Protein AF-0000000072133723 (afdb_homodimer)

Solvent-accessible surface area (backbone atoms only — not comparable to full-atom values): 14310 Å² total; per-residue (Å²): 87,40,38,34,41,34,35,29,42,53,87,88,24,32,44,34,37,37,28,45,58,94,42,64,69,63,50,47,53,64,14,62,56,34,40,25,38,48,34,77,48,45,65,59,47,48,53,50,20,45,75,70,70,46,46,71,75,36,72,70,38,55,19,81,92,51,77,51,36,22,29,32,33,42,51,95,84,63,52,37,38,32,37,34,44,34,96,72,78,59,42,49,52,33,32,44,32,33,50,40,40,47,61,69,61,48,49,52,47,44,31,66,51,68,68,29,43,83,72,39,81,44,78,38,69,54,56,82,78,64,80,58,80,44,72,93,87,40,39,34,40,35,36,28,41,54,87,88,26,31,45,34,37,37,27,45,58,94,43,64,70,62,50,47,52,64,16,64,56,33,40,24,37,50,34,78,48,44,66,61,47,48,53,51,20,45,76,70,70,47,46,73,77,35,74,70,38,55,21,82,91,51,78,52,36,24,30,32,34,42,49,93,85,63,53,37,38,31,37,35,43,34,94,72,80,60,40,48,52,32,33,42,31,33,51,40,41,48,60,68,61,49,48,50,48,45,31,68,50,66,69,30,43,82,71,39,83,45,79,39,68,52,59,82,78,63,80,59,82,45,73,93

Structure (mmCIF, N/CA/C/O backbone):
data_AF-0000000072133723-model_v1
#
loop_
_entity.id
_entity.type
_entity.pdbx_description
1 polymer 'VOC domain-containing protein'
#
loop_
_atom_site.group_PDB
_atom_site.id
_atom_site.type_symbol
_atom_site.label_atom_id
_atom_site.label_alt_id
_atom_site.label_comp_id
_atom_site.label_asym_id
_atom_site.label_entity_id
_atom_site.label_seq_id
_atom_site.pdbx_PDB_ins_code
_atom_site.Cartn_x
_atom_site.Cartn_y
_atom_site.Cartn_z
_atom_site.occupancy
_atom_site.B_iso_or_equiv
_atom_site.auth_seq_id
_atom_site.auth_comp_id
_atom_site.auth_asym_id
_atom_site.auth_atom_id
_atom_site.pdbx_PDB_model_num
ATOM 1 N N . MET A 1 1 ? 19.125 12.164 -15.016 1 40.66 1 MET A N 1
ATOM 2 C CA . MET A 1 1 ? 17.953 12.398 -14.164 1 40.66 1 MET A CA 1
ATOM 3 C C . MET A 1 1 ? 18.062 11.594 -12.875 1 40.66 1 MET A C 1
ATOM 5 O O . MET A 1 1 ? 18.375 10.398 -12.906 1 40.66 1 MET A O 1
ATOM 9 N N . SER A 1 2 ? 18.312 12.258 -11.719 1 47.94 2 SER A N 1
ATOM 10 C CA . SER A 1 2 ? 18.625 11.648 -10.43 1 47.94 2 SER A CA 1
ATOM 11 C C . SER A 1 2 ? 17.359 11.172 -9.719 1 47.94 2 SER A C 1
ATOM 13 O O . SER A 1 2 ? 16.297 11.781 -9.859 1 47.94 2 SER A O 1
ATOM 15 N N . MET A 1 3 ? 17.219 9.953 -9.43 1 52.53 3 MET A N 1
ATOM 16 C CA . MET A 1 3 ? 16.109 9.391 -8.656 1 52.53 3 MET A CA 1
ATOM 17 C C . MET A 1 3 ? 16.453 9.336 -7.172 1 52.53 3 MET A C 1
ATOM 19 O O . MET A 1 3 ? 17.562 8.953 -6.801 1 52.53 3 MET A O 1
ATOM 23 N N . PHE A 1 4 ? 15.648 10.109 -6.406 1 54.38 4 PHE A N 1
ATOM 24 C CA . PHE A 1 4 ? 15.805 10.07 -4.957 1 54.38 4 PHE A CA 1
ATOM 25 C C . PHE A 1 4 ? 14.727 9.211 -4.312 1 54.38 4 PHE A C 1
ATOM 27 O O . PHE A 1 4 ? 13.578 9.219 -4.746 1 54.38 4 PHE A O 1
ATOM 34 N N . TYR A 1 5 ? 15.305 8.234 -3.561 1 59.5 5 TYR A N 1
ATOM 35 C CA . TYR A 1 5 ? 14.352 7.438 -2.801 1 59.5 5 TYR A CA 1
ATOM 36 C C . TYR A 1 5 ? 14.398 7.793 -1.319 1 59.5 5 TYR A C 1
ATOM 38 O O . TYR A 1 5 ? 15.469 8.102 -0.783 1 59.5 5 TYR A O 1
ATOM 46 N N . LEU A 1 6 ? 13.281 8.172 -0.742 1 57.88 6 LEU A N 1
ATOM 47 C CA . LEU A 1 6 ? 13.18 8.406 0.695 1 57.88 6 LEU A CA 1
ATOM 48 C C . LEU A 1 6 ? 12.391 7.285 1.368 1 57.88 6 LEU A C 1
ATOM 50 O O . LEU A 1 6 ? 11.328 6.895 0.887 1 57.88 6 LEU A O 1
ATOM 54 N N . GLU A 1 7 ? 13.109 6.684 2.232 1 59.88 7 GLU A N 1
ATOM 55 C CA . GLU A 1 7 ? 12.453 5.676 3.057 1 59.88 7 GLU A CA 1
ATOM 56 C C . GLU A 1 7 ? 11.945 6.277 4.367 1 59.88 7 GLU A C 1
ATOM 58 O O . GLU A 1 7 ? 12.719 6.887 5.113 1 59.88 7 GLU A O 1
ATOM 63 N N . LEU A 1 8 ? 10.641 6.324 4.512 1 57.88 8 LEU A N 1
ATOM 64 C CA . LEU A 1 8 ? 10.094 6.625 5.828 1 57.88 8 LEU A CA 1
ATOM 65 C C . LEU A 1 8 ? 9.891 5.352 6.637 1 57.88 8 LEU A C 1
ATOM 67 O O . LEU A 1 8 ? 9.172 4.445 6.211 1 57.88 8 LEU A O 1
ATOM 71 N N . VAL A 1 9 ? 10.75 5.328 7.652 1 57.72 9 VAL A N 1
ATOM 72 C CA . VAL A 1 9 ? 10.758 4.105 8.445 1 57.72 9 VAL A CA 1
ATOM 73 C C . VAL A 1 9 ? 9.773 4.242 9.609 1 57.72 9 VAL A C 1
ATOM 75 O O . VAL A 1 9 ? 9.82 5.227 10.359 1 57.72 9 VAL A O 1
ATOM 78 N N . LEU A 1 10 ? 8.789 3.508 9.516 1 58 10 LEU A N 1
ATOM 79 C CA . LEU A 1 10 ? 7.945 3.27 10.68 1 58 10 LEU A CA 1
ATOM 80 C C . LEU A 1 10 ? 8.203 1.886 11.266 1 58 10 LEU A C 1
ATOM 82 O O . LEU A 1 10 ? 7.621 0.897 10.82 1 58 10 LEU A O 1
ATOM 86 N N . LYS A 1 11 ? 9.172 1.807 12.305 1 63.31 11 LYS A N 1
ATOM 87 C CA . LYS A 1 11 ? 9.625 0.541 12.875 1 63.31 11 LYS A CA 1
ATOM 88 C C . LYS A 1 11 ? 10.25 -0.349 11.805 1 63.31 11 LYS A C 1
ATOM 90 O O . LYS A 1 11 ? 11.273 0.006 11.219 1 63.31 11 LYS A O 1
ATOM 95 N N . ASN A 1 12 ? 9.953 -1.308 11.258 1 69.81 12 ASN A N 1
ATOM 96 C CA . ASN A 1 12 ? 10.484 -2.201 10.242 1 69.81 12 ASN A CA 1
ATOM 97 C C . ASN A 1 12 ? 9.664 -2.139 8.953 1 69.81 12 ASN A C 1
ATOM 99 O O . ASN A 1 12 ? 9.703 -3.066 8.148 1 69.81 12 ASN A O 1
ATOM 103 N N . HIS A 1 13 ? 8.945 -1.116 8.914 1 79.81 13 HIS A N 1
ATOM 104 C CA . HIS A 1 13 ? 8.141 -0.894 7.715 1 79.81 13 HIS A CA 1
ATOM 105 C C . HIS A 1 13 ? 8.539 0.402 7.016 1 79.81 13 HIS A C 1
ATOM 107 O O . HIS A 1 13 ? 9.047 1.326 7.656 1 79.81 13 HIS A O 1
ATOM 113 N N . ILE A 1 14 ? 8.398 0.393 5.723 1 83.44 14 ILE A N 1
ATOM 114 C CA . ILE A 1 14 ? 8.953 1.514 4.969 1 83.44 14 ILE A CA 1
ATOM 115 C C . ILE A 1 14 ? 7.887 2.094 4.043 1 83.44 14 ILE A C 1
ATOM 117 O O . ILE A 1 14 ? 7.23 1.355 3.307 1 83.44 14 ILE A O 1
ATOM 121 N N . LEU A 1 15 ? 7.629 3.367 4.141 1 87.94 15 LEU A N 1
ATOM 122 C CA . LEU A 1 15 ? 7.027 4.133 3.055 1 87.94 15 LEU A CA 1
ATOM 123 C C . LEU A 1 15 ? 8.102 4.684 2.121 1 87.94 15 LEU A C 1
ATOM 125 O O . LEU A 1 15 ? 8.875 5.562 2.506 1 87.94 15 LEU A O 1
ATOM 129 N N . LEU A 1 16 ? 8.148 4.129 0.972 1 86.69 16 LEU A N 1
ATOM 130 C CA . LEU A 1 16 ? 9.172 4.504 0.006 1 86.69 16 LEU A CA 1
ATOM 131 C C . LEU A 1 16 ? 8.664 5.59 -0.936 1 86.69 16 LEU A C 1
ATOM 133 O O . LEU A 1 16 ? 7.668 5.395 -1.634 1 86.69 16 LEU A O 1
ATOM 137 N N . LEU A 1 17 ? 9.32 6.719 -0.912 1 88.44 17 LEU A N 1
ATOM 138 C CA . LEU A 1 17 ? 9.023 7.824 -1.812 1 88.44 17 LEU A CA 1
ATOM 139 C C . LEU A 1 17 ? 10.078 7.949 -2.9 1 88.44 17 LEU A C 1
ATOM 141 O O . LEU A 1 17 ? 11.273 8.086 -2.602 1 88.44 17 LEU A O 1
ATOM 145 N N . ILE A 1 18 ? 9.602 7.875 -4.133 1 88.25 18 ILE A N 1
ATOM 146 C CA . ILE A 1 18 ? 10.5 7.914 -5.281 1 88.25 18 ILE A CA 1
ATOM 147 C C . ILE A 1 18 ? 10.32 9.234 -6.027 1 88.25 18 ILE A C 1
ATOM 149 O O . ILE A 1 18 ? 9.219 9.57 -6.457 1 88.25 18 ILE A O 1
ATOM 153 N N . TYR A 1 19 ? 11.406 9.914 -6.109 1 87.56 19 TYR A N 1
ATOM 154 C CA . TYR A 1 19 ? 11.43 11.203 -6.797 1 87.56 19 TYR A CA 1
ATOM 155 C C . TYR A 1 19 ? 12.344 11.156 -8.016 1 87.56 19 TYR A C 1
ATOM 157 O O . TYR A 1 19 ? 13.492 10.727 -7.914 1 87.56 19 TYR A O 1
ATOM 165 N N . ASN A 1 20 ? 11.805 11.5 -9.148 1 85.75 20 ASN A N 1
ATOM 166 C CA . ASN A 1 20 ? 12.562 11.617 -10.391 1 85.75 20 ASN A CA 1
ATOM 167 C C . ASN A 1 20 ? 12.727 13.07 -10.812 1 85.75 20 ASN A C 1
ATOM 169 O O . ASN A 1 20 ? 11.742 13.781 -11.016 1 85.75 20 ASN A O 1
ATOM 173 N N . ASP A 1 21 ? 13.953 13.438 -10.891 1 84.56 21 ASP A N 1
ATOM 174 C CA . ASP A 1 21 ? 14.227 14.812 -11.289 1 84.56 21 ASP A CA 1
ATOM 175 C C . ASP A 1 21 ? 13.516 15.156 -12.594 1 84.56 21 ASP A C 1
ATOM 177 O O . ASP A 1 21 ? 13.547 14.383 -13.555 1 84.56 21 ASP A O 1
ATOM 181 N N . GLY A 1 22 ? 12.844 16.297 -12.578 1 88.38 22 GLY A N 1
ATOM 182 C CA . GLY A 1 22 ? 12.203 16.781 -13.789 1 88.38 22 GLY A CA 1
ATOM 183 C C . GLY A 1 22 ? 10.766 16.328 -13.93 1 88.38 22 GLY A C 1
ATOM 184 O O . GLY A 1 22 ? 10.039 16.797 -14.805 1 88.38 22 GLY A O 1
ATOM 185 N N . VAL A 1 23 ? 10.375 15.367 -13.18 1 90.44 23 VAL A N 1
ATOM 186 C CA . VAL A 1 23 ? 8.992 14.914 -13.188 1 90.44 23 VAL A CA 1
ATOM 187 C C . VAL A 1 23 ? 8.25 15.469 -11.977 1 90.44 23 VAL A C 1
ATOM 189 O O . VAL A 1 23 ? 8.547 15.102 -10.836 1 90.44 23 VAL A O 1
ATOM 192 N N . THR A 1 24 ? 7.297 16.312 -12.164 1 92.94 24 THR A N 1
ATOM 193 C CA . THR A 1 24 ? 6.711 17.062 -11.055 1 92.94 24 THR A CA 1
ATOM 194 C C . THR A 1 24 ? 5.32 16.531 -10.719 1 92.94 24 THR A C 1
ATOM 196 O O . THR A 1 24 ? 4.719 16.922 -9.719 1 92.94 24 THR A O 1
ATOM 199 N N . SER A 1 25 ? 4.855 15.664 -11.578 1 95.19 25 SER A N 1
ATOM 200 C CA . SER A 1 25 ? 3.539 15.086 -11.32 1 95.19 25 SER A CA 1
ATOM 201 C C . SER A 1 25 ? 3.408 13.703 -11.961 1 95.19 25 SER A C 1
ATOM 203 O O . SER A 1 25 ? 4.121 13.383 -12.914 1 95.19 25 SER A O 1
ATOM 205 N N . TYR A 1 26 ? 2.574 12.891 -11.43 1 95.88 26 TYR A N 1
ATOM 206 C CA . TYR A 1 26 ? 2.273 11.555 -11.922 1 95.88 26 TYR A CA 1
ATOM 207 C C . TYR A 1 26 ? 0.774 11.367 -12.109 1 95.88 26 TYR A C 1
ATOM 209 O O . TYR A 1 26 ? -0.029 12.07 -11.5 1 95.88 26 TYR A O 1
ATOM 217 N N . ASN A 1 27 ? 0.427 10.508 -13.031 1 96.81 27 ASN A N 1
ATOM 218 C CA . ASN A 1 27 ? -0.949 10.031 -13.109 1 96.81 27 ASN A CA 1
ATOM 219 C C . ASN A 1 27 ? -1.272 9.055 -11.984 1 96.81 27 ASN A C 1
ATOM 221 O O . ASN A 1 27 ? -0.859 7.895 -12.031 1 96.81 27 ASN A O 1
ATOM 225 N N . ILE A 1 28 ? -2.008 9.523 -11.047 1 95.56 28 ILE A N 1
ATOM 226 C CA . ILE A 1 28 ? -2.275 8.703 -9.867 1 95.56 28 ILE A CA 1
ATOM 227 C C . ILE A 1 28 ? -3.316 7.637 -10.203 1 95.56 28 ILE A C 1
ATOM 229 O O . ILE A 1 28 ? -3.43 6.629 -9.508 1 95.56 28 ILE A O 1
ATOM 233 N N . GLY A 1 29 ? -4.082 7.855 -11.281 1 95.62 29 GLY A N 1
ATOM 234 C CA . GLY A 1 29 ? -5.07 6.879 -11.703 1 95.62 29 GLY A CA 1
ATOM 235 C C . GLY A 1 29 ? -6.172 6.66 -10.688 1 95.62 29 GLY A C 1
ATOM 236 O O . GLY A 1 29 ? -6.379 7.492 -9.797 1 95.62 29 GLY A O 1
ATOM 237 N N . ASP A 1 30 ? -6.992 5.57 -10.93 1 95.44 30 ASP A N 1
ATOM 238 C CA . ASP A 1 30 ? -8.086 5.234 -10.023 1 95.44 30 ASP A CA 1
ATOM 239 C C . ASP A 1 30 ? -8.023 3.766 -9.602 1 95.44 30 ASP A C 1
ATOM 241 O O . ASP A 1 30 ? -9.023 3.193 -9.172 1 95.44 30 ASP A O 1
ATOM 245 N N . GLY A 1 31 ? -6.824 3.158 -9.773 1 94.88 31 GLY A N 1
ATOM 246 C CA . GLY A 1 31 ? -6.617 1.784 -9.344 1 94.88 31 GLY A CA 1
ATOM 247 C C . GLY A 1 31 ? -6.316 1.664 -7.863 1 94.88 31 GLY A C 1
ATOM 248 O O . GLY A 1 31 ? -7.074 1.041 -7.117 1 94.88 31 GLY A O 1
ATOM 249 N N . PHE A 1 32 ? -5.203 2.322 -7.512 1 94.56 32 PHE A N 1
ATOM 250 C CA . PHE A 1 32 ? -4.828 2.393 -6.105 1 94.56 32 PHE A CA 1
ATOM 251 C C . PHE A 1 32 ? -5.77 3.312 -5.336 1 94.56 32 PHE A C 1
ATOM 253 O O . PHE A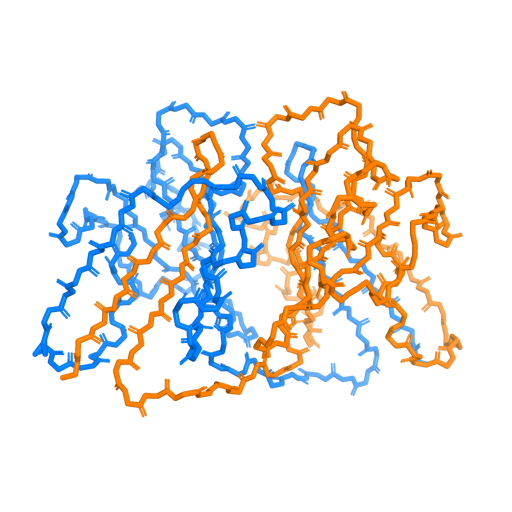 1 32 ? -5.965 4.469 -5.719 1 94.56 32 PHE A O 1
ATOM 260 N N . VAL A 1 33 ? -6.32 2.789 -4.289 1 94.38 33 VAL A N 1
ATOM 261 C CA . VAL A 1 33 ? -7.332 3.557 -3.57 1 94.38 33 VAL A CA 1
ATOM 262 C C . VAL A 1 33 ? -6.703 4.23 -2.354 1 94.38 33 VAL A C 1
ATOM 264 O O . VAL A 1 33 ? -6.742 5.457 -2.229 1 94.38 33 VAL A O 1
ATOM 267 N N . HIS A 1 34 ? -6.094 3.33 -1.448 1 95.31 34 HIS A N 1
ATOM 268 C CA . HIS A 1 34 ? -5.414 3.887 -0.283 1 95.31 34 HIS A CA 1
ATOM 269 C C . HIS A 1 34 ? -4.562 2.832 0.415 1 95.31 34 HIS A C 1
ATOM 271 O O . HIS A 1 34 ? -4.664 1.643 0.107 1 95.31 34 HIS A O 1
ATOM 277 N N . PHE A 1 35 ? -3.67 3.273 1.214 1 93.56 35 PHE A N 1
ATOM 278 C CA . PHE A 1 35 ? -3.105 2.461 2.285 1 93.56 35 PHE A CA 1
ATOM 279 C C . PHE A 1 35 ? -3.533 2.992 3.648 1 93.56 35 PHE A C 1
ATOM 281 O O . PHE A 1 35 ? -3.934 4.152 3.771 1 93.56 35 PHE A O 1
ATOM 288 N N . SER A 1 36 ? -3.551 2.141 4.598 1 93.06 36 SER A N 1
ATOM 289 C CA . SER A 1 36 ? -3.975 2.594 5.918 1 93.06 36 SER A CA 1
ATOM 290 C C . SER A 1 36 ? -2.828 2.518 6.922 1 93.06 36 SER A C 1
ATOM 292 O O . SER A 1 36 ? -2.02 1.589 6.879 1 93.06 36 SER A O 1
ATOM 294 N N . ILE A 1 37 ? -2.877 3.445 7.766 1 91.31 37 ILE A N 1
ATOM 295 C CA . ILE A 1 37 ? -1.955 3.514 8.891 1 91.31 37 ILE A CA 1
ATOM 296 C C . ILE A 1 37 ? -2.705 3.23 10.195 1 91.31 37 ILE A C 1
ATOM 298 O O . ILE A 1 37 ? -3.707 3.885 10.492 1 91.31 37 ILE A O 1
ATOM 302 N N . ALA A 1 38 ? -2.17 2.262 10.945 1 91.31 38 ALA A N 1
ATOM 303 C CA . ALA A 1 38 ? -2.789 1.91 12.219 1 91.31 38 ALA A CA 1
ATOM 304 C C . ALA A 1 38 ? -2.354 2.867 13.328 1 91.31 38 ALA A C 1
ATOM 306 O O . ALA A 1 38 ? -1.187 3.264 13.391 1 91.31 38 ALA A O 1
ATOM 307 N N . THR A 1 39 ? -3.215 3.258 14.148 1 92.19 39 THR A N 1
ATOM 308 C CA . THR A 1 39 ? -2.961 4.082 15.328 1 92.19 39 THR A CA 1
ATOM 309 C C . THR A 1 39 ? -3.895 3.695 16.469 1 92.19 39 THR A C 1
ATOM 311 O O . THR A 1 39 ? -4.977 3.156 16.234 1 92.19 39 THR A O 1
ATOM 314 N N . GLN A 1 40 ? -3.449 3.967 17.688 1 94.56 40 GLN A N 1
ATOM 315 C CA . GLN A 1 40 ? -4.277 3.643 18.844 1 94.56 40 GLN A CA 1
ATOM 316 C C . GLN A 1 40 ? -5.324 4.723 19.094 1 94.56 40 GLN A C 1
ATOM 318 O O . GLN A 1 40 ? -6.277 4.512 19.844 1 94.56 40 GLN A O 1
ATOM 323 N N . ASP A 1 41 ? -5.156 5.914 18.453 1 96.06 41 ASP A N 1
ATOM 324 C CA . ASP A 1 41 ? -6.07 7.035 18.656 1 96.06 41 ASP A CA 1
ATOM 325 C C . ASP A 1 41 ? -6.199 7.879 17.391 1 96.06 41 ASP A C 1
ATOM 327 O O . ASP A 1 41 ? -5.438 8.828 17.203 1 96.06 41 ASP A O 1
ATOM 331 N N . VAL A 1 42 ? -7.203 7.602 16.594 1 97.19 42 VAL A N 1
ATOM 332 C CA . VAL A 1 42 ? -7.406 8.281 15.32 1 97.19 42 VAL A CA 1
ATOM 333 C C . VAL A 1 42 ? -7.742 9.75 15.562 1 97.19 42 VAL A C 1
ATOM 335 O O . VAL A 1 42 ? -7.277 10.625 14.836 1 97.19 42 VAL A O 1
ATOM 338 N N . TYR A 1 43 ? -8.555 10.031 16.562 1 98.19 43 TYR A N 1
ATOM 339 C CA . TYR A 1 43 ? -8.961 11.406 16.859 1 98.19 43 TYR A CA 1
ATOM 340 C C . TYR A 1 43 ? -7.746 12.273 17.172 1 98.19 43 TYR A C 1
ATOM 342 O O . TYR A 1 43 ? -7.605 13.375 16.641 1 98.19 43 TYR A O 1
ATOM 350 N N . LYS A 1 44 ? -6.895 11.781 17.984 1 96.94 44 LYS A N 1
ATOM 351 C CA . LYS A 1 44 ? -5.688 12.516 18.344 1 96.94 44 LYS A CA 1
ATOM 352 C C . LYS A 1 44 ? -4.781 12.719 17.125 1 96.94 44 LYS A C 1
ATOM 354 O O . LYS A 1 44 ? -4.23 13.805 16.938 1 96.94 44 LYS A O 1
ATOM 359 N N . LEU A 1 45 ? -4.574 11.664 16.344 1 94.81 45 LEU A N 1
ATOM 360 C CA . LEU A 1 45 ? -3.695 11.758 15.18 1 94.81 45 LEU A CA 1
ATOM 361 C C . LEU A 1 45 ? -4.254 12.734 14.148 1 94.81 45 LEU A C 1
ATOM 363 O O . LEU A 1 45 ? -3.498 13.492 13.531 1 94.81 45 LEU A O 1
ATOM 367 N N . VAL A 1 46 ? -5.566 12.781 13.992 1 96.5 46 VAL A N 1
ATOM 368 C CA . VAL A 1 46 ? -6.195 13.711 13.062 1 96.5 46 VAL A CA 1
ATOM 369 C C . VAL A 1 46 ? -5.945 15.148 13.508 1 96.5 46 VAL A C 1
ATOM 371 O O . VAL A 1 46 ? -5.633 16.016 12.695 1 96.5 46 VAL A O 1
ATOM 374 N N . GLU A 1 47 ? -6.094 15.398 14.75 1 96.88 47 GLU A N 1
ATOM 375 C CA . GLU A 1 47 ? -5.82 16.734 15.266 1 96.88 47 GLU A CA 1
ATOM 376 C C . GLU A 1 47 ? -4.367 17.141 15.016 1 96.88 47 GLU A C 1
ATOM 378 O O . GLU A 1 47 ? -4.086 18.281 14.664 1 96.88 47 GLU A O 1
ATOM 383 N N . HIS A 1 48 ? -3.502 16.203 15.219 1 94.62 48 HIS A N 1
ATOM 384 C CA . HIS A 1 48 ? -2.092 16.453 14.945 1 94.62 48 HIS A CA 1
ATOM 385 C C . HIS A 1 48 ? -1.868 16.797 13.484 1 94.62 48 HIS A C 1
ATOM 387 O O . HIS A 1 48 ? -1.182 17.766 13.172 1 94.62 48 HIS A O 1
ATOM 393 N N . ILE A 1 49 ? -2.402 16 12.586 1 93.81 49 ILE A N 1
ATOM 394 C CA . ILE A 1 49 ? -2.254 16.188 11.141 1 93.81 49 ILE A CA 1
ATOM 395 C C . ILE A 1 49 ? -2.861 17.531 10.734 1 93.81 49 ILE A C 1
ATOM 397 O O . ILE A 1 49 ? -2.27 18.281 9.945 1 93.81 49 ILE A O 1
ATOM 401 N N . ARG A 1 50 ? -3.99 17.797 11.273 1 94.81 50 ARG A N 1
ATOM 402 C CA . ARG A 1 50 ? -4.664 19.062 10.992 1 94.81 50 ARG A CA 1
ATOM 403 C C . ARG A 1 50 ? -3.799 20.25 11.414 1 94.81 50 ARG A C 1
ATOM 405 O O . ARG A 1 50 ? -3.684 21.219 10.672 1 94.81 50 ARG A O 1
ATOM 412 N N . ALA A 1 51 ? -3.234 20.188 12.516 1 94.25 51 ALA A N 1
ATOM 413 C CA . ALA A 1 51 ? -2.387 21.25 13.055 1 94.25 51 ALA A CA 1
ATOM 414 C C . ALA A 1 51 ? -1.179 21.5 12.148 1 94.25 51 ALA A C 1
ATOM 416 O O . ALA A 1 51 ? -0.558 22.562 12.211 1 94.25 51 ALA A O 1
ATOM 417 N N . LYS A 1 52 ? -0.839 20.531 11.367 1 91.12 52 LYS A N 1
ATOM 418 C CA . LYS A 1 52 ? 0.285 20.641 10.445 1 91.12 52 LYS A CA 1
ATOM 419 C C . LYS A 1 52 ? -0.198 20.891 9.016 1 91.12 52 LYS A C 1
ATOM 421 O O . LYS A 1 52 ? 0.523 20.609 8.055 1 91.12 52 LYS A O 1
ATOM 426 N N . ASP A 1 53 ? -1.479 21.188 8.828 1 90.94 53 ASP A N 1
ATOM 427 C CA . ASP A 1 53 ? -2.109 21.609 7.582 1 90.94 53 ASP A CA 1
ATOM 428 C C . ASP A 1 53 ? -2.338 20.422 6.652 1 90.94 53 ASP A C 1
ATOM 430 O O . ASP A 1 53 ? -2.33 20.562 5.43 1 90.94 53 ASP A O 1
ATOM 434 N N . GLY A 1 54 ? -2.361 19.266 7.324 1 92.62 54 GLY A N 1
ATOM 435 C CA . GLY A 1 54 ? -2.797 18.125 6.539 1 92.62 54 GLY A CA 1
ATOM 436 C C . GLY A 1 54 ? -4.23 18.234 6.055 1 92.62 54 GLY A C 1
ATOM 437 O O . GLY A 1 54 ? -5.047 18.922 6.68 1 92.62 54 GLY A O 1
ATOM 438 N N . ASN A 1 55 ? -4.551 17.609 4.922 1 95 55 ASN A N 1
ATOM 439 C CA . ASN A 1 55 ? -5.863 17.672 4.285 1 95 55 ASN A CA 1
ATOM 440 C C . ASN A 1 55 ? -6.738 16.484 4.684 1 95 55 ASN A C 1
ATOM 442 O O . ASN A 1 55 ? -6.719 15.445 4.031 1 95 55 ASN A O 1
ATOM 446 N N . ILE A 1 56 ? -7.527 16.672 5.77 1 96.81 56 ILE A N 1
ATOM 447 C CA . ILE A 1 56 ? -8.477 15.648 6.199 1 96.81 56 ILE A CA 1
ATOM 448 C C . ILE A 1 56 ? -9.664 15.609 5.246 1 96.81 56 ILE A C 1
ATOM 450 O O . ILE A 1 56 ? -10.398 16.594 5.121 1 96.81 56 ILE A O 1
ATOM 454 N N . THR A 1 57 ? -9.875 14.516 4.578 1 96.94 57 THR A N 1
ATOM 455 C CA . THR A 1 57 ? -10.938 14.445 3.584 1 96.94 57 THR A CA 1
ATOM 456 C C . THR A 1 57 ? -12.141 13.68 4.133 1 96.94 57 THR A C 1
ATOM 458 O O . THR A 1 57 ? -13.227 13.734 3.561 1 96.94 57 THR A O 1
ATOM 461 N N . ARG A 1 58 ? -11.977 12.945 5.188 1 96.56 58 ARG A N 1
ATOM 462 C CA . ARG A 1 58 ? -13.039 12.32 5.977 1 96.56 58 ARG A CA 1
ATOM 463 C C . ARG A 1 58 ? -12.727 12.398 7.469 1 96.56 58 ARG A C 1
ATOM 465 O O . ARG A 1 58 ? -11.711 11.875 7.926 1 96.56 58 ARG A O 1
ATOM 472 N N . GLU A 1 59 ? -13.586 13.016 8.125 1 97.75 59 GLU A N 1
ATOM 473 C CA . GLU A 1 59 ? -13.383 13.188 9.562 1 97.75 59 GLU A CA 1
ATOM 474 C C . GLU A 1 59 ? -13.445 11.844 10.281 1 97.75 59 GLU A C 1
ATOM 476 O O . GLU A 1 59 ? -14.055 10.891 9.789 1 97.75 59 GLU A O 1
ATOM 481 N N . PRO A 1 60 ? -12.719 11.797 11.453 1 97.94 60 PRO A N 1
ATOM 482 C CA . PRO A 1 60 ? -12.734 10.531 12.195 1 97.94 60 PRO A CA 1
ATOM 483 C C . PRO A 1 60 ? -14.133 10.102 12.617 1 97.94 60 PRO A C 1
ATOM 485 O O . PRO A 1 60 ? -14.953 10.945 13 1 97.94 60 PRO A O 1
ATOM 488 N N . GLY A 1 61 ? -14.406 8.914 12.492 1 97.25 61 GLY A N 1
ATOM 489 C CA . GLY A 1 61 ? -15.656 8.289 12.875 1 97.25 61 GLY A CA 1
ATOM 490 C C . GLY A 1 61 ? -15.734 6.824 12.5 1 97.25 61 GLY A C 1
ATOM 491 O O . GLY A 1 61 ? -14.828 6.297 11.844 1 97.25 61 GLY A O 1
ATOM 492 N N . PRO A 1 62 ? -16.766 6.168 13.039 1 94.94 62 PRO A N 1
ATOM 493 C CA . PRO A 1 62 ? -16.906 4.746 12.719 1 94.94 62 PRO A CA 1
ATOM 494 C C . PRO A 1 62 ? -17.156 4.504 11.227 1 94.94 62 PRO A C 1
ATOM 496 O O . PRO A 1 62 ? -17.719 5.359 10.539 1 94.94 62 PRO A O 1
ATOM 499 N N . VAL A 1 63 ? -16.703 3.367 10.742 1 86.88 63 VAL A N 1
ATOM 500 C CA . VAL A 1 63 ? -17.016 2.939 9.383 1 86.88 63 VAL A CA 1
ATOM 501 C C . VAL A 1 63 ? -18.5 2.652 9.258 1 86.88 63 VAL A C 1
ATOM 503 O O . VAL A 1 63 ? -19.203 2.506 10.266 1 86.88 63 VAL A O 1
ATOM 506 N N . GLU A 1 64 ? -19.109 2.775 8.039 1 78.31 64 GLU A N 1
ATOM 507 C CA . GLU A 1 64 ? -20.547 2.672 7.785 1 78.31 64 GLU A CA 1
ATOM 508 C C . GLU A 1 64 ? -21.141 1.434 8.453 1 78.31 64 GLU A C 1
ATOM 510 O O . GLU A 1 64 ? -22.203 1.5 9.062 1 78.31 64 GLU A O 1
ATOM 515 N N . HIS A 1 65 ? -20.531 0.283 8.344 1 77 65 HIS A N 1
ATOM 516 C CA . HIS A 1 65 ? -21.094 -0.932 8.93 1 77 65 HIS A CA 1
ATOM 517 C C . HIS A 1 65 ? -20.125 -1.537 9.953 1 77 65 HIS A C 1
ATOM 519 O O . HIS A 1 65 ? -19.859 -2.74 9.922 1 77 65 HIS A O 1
ATOM 525 N N . GLY A 1 66 ? -19.688 -0.65 10.844 1 84.94 66 GLY A N 1
ATOM 526 C CA . GLY A 1 66 ? -18.797 -1.127 11.891 1 84.94 66 GLY A CA 1
ATOM 527 C C . GLY A 1 66 ? -18.484 -0.073 12.938 1 84.94 66 GLY A C 1
ATOM 528 O O . GLY A 1 66 ? -19.078 1.01 12.93 1 84.94 66 GLY A O 1
ATOM 529 N N . THR A 1 67 ? -17.688 -0.504 13.898 1 91.12 67 THR A N 1
ATOM 530 C CA . THR A 1 67 ? -17.375 0.39 15.008 1 91.12 67 THR A CA 1
ATOM 531 C C . THR A 1 67 ? -15.938 0.898 14.891 1 91.12 67 THR A C 1
ATOM 533 O O . THR A 1 67 ? -15.523 1.771 15.656 1 91.12 67 THR A O 1
ATOM 536 N N . THR A 1 68 ? -15.25 0.354 13.883 1 92.38 68 THR A N 1
ATOM 537 C CA . THR A 1 68 ? -13.867 0.784 13.758 1 92.38 68 THR A CA 1
ATOM 53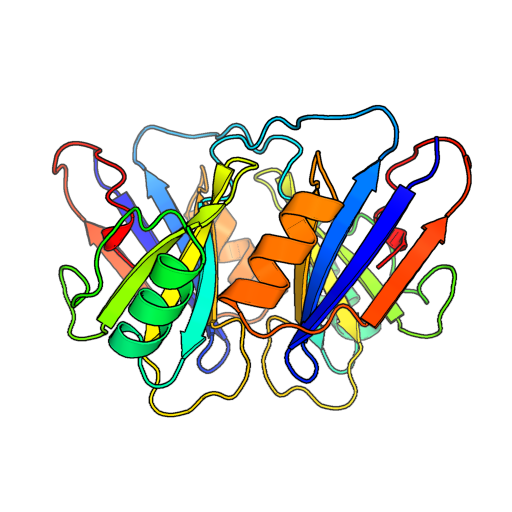8 C C . THR A 1 68 ? -13.789 2.258 13.367 1 92.38 68 THR A C 1
ATOM 540 O O . THR A 1 68 ? -14.422 2.682 12.398 1 92.38 68 THR A O 1
ATOM 543 N N . VAL A 1 69 ? -13.094 3.043 14.094 1 96.44 69 VAL A N 1
ATOM 544 C CA . VAL A 1 69 ? -12.93 4.465 13.797 1 96.44 69 VAL A CA 1
ATOM 545 C C . VAL A 1 69 ? -11.844 4.652 12.75 1 96.44 69 VAL A C 1
ATOM 547 O O . VAL A 1 69 ? -10.75 4.102 12.867 1 96.44 69 VAL A O 1
ATOM 550 N N . THR A 1 70 ? -12.172 5.395 11.719 1 96.56 70 THR A N 1
ATOM 551 C CA . THR A 1 70 ? -11.219 5.711 10.664 1 96.56 70 THR A CA 1
ATOM 552 C C . THR A 1 70 ? -11.297 7.184 10.281 1 96.56 70 THR A C 1
ATOM 554 O O . THR A 1 70 ? -12.234 7.883 10.68 1 96.56 70 THR A O 1
ATOM 557 N N . ALA A 1 71 ? -10.352 7.672 9.602 1 97.19 71 ALA A N 1
ATOM 558 C CA . ALA A 1 71 ? -10.281 8.969 8.93 1 97.19 71 ALA A CA 1
ATOM 559 C C . ALA A 1 71 ? -9.453 8.883 7.656 1 97.19 71 ALA A C 1
ATOM 561 O O . ALA A 1 71 ? -8.688 7.93 7.469 1 97.19 71 ALA A O 1
ATOM 562 N N . PHE A 1 72 ? -9.672 9.859 6.773 1 96.81 72 PHE A N 1
ATOM 563 C CA . PHE A 1 72 ? -8.914 9.852 5.527 1 96.81 72 PHE A CA 1
ATOM 564 C C . PHE A 1 72 ? -8.195 11.18 5.328 1 96.81 72 PHE A C 1
ATOM 566 O O . PHE A 1 72 ? -8.742 12.242 5.629 1 96.81 72 PHE A O 1
ATOM 573 N N . VAL A 1 73 ? -7.023 11.047 4.859 1 95.38 73 VAL A N 1
ATOM 574 C CA . VAL A 1 73 ? -6.156 12.18 4.539 1 95.38 73 VAL A CA 1
ATOM 575 C C . VAL A 1 73 ? -5.699 12.078 3.086 1 95.38 73 VAL A C 1
ATOM 577 O O . VAL A 1 73 ? -5.367 11 2.604 1 95.38 73 VAL A O 1
ATOM 580 N N . LYS A 1 74 ? -5.715 13.18 2.408 1 95.56 74 LYS A N 1
ATOM 581 C CA . LYS A 1 74 ? -5.16 13.234 1.059 1 95.56 74 LYS A CA 1
ATOM 582 C C . LYS A 1 74 ? -3.883 14.07 1.026 1 95.56 74 LYS A C 1
ATOM 584 O O . LYS A 1 74 ? -3.842 15.172 1.571 1 95.56 74 LYS A O 1
ATOM 589 N N . ASP A 1 75 ? -2.816 13.445 0.418 1 91.88 75 ASP A N 1
ATOM 590 C CA . ASP A 1 75 ? -1.563 14.195 0.374 1 91.88 75 ASP A CA 1
ATOM 591 C C . ASP A 1 75 ? -1.518 15.117 -0.841 1 91.88 75 ASP A C 1
ATOM 593 O O . ASP A 1 75 ? -2.482 15.203 -1.604 1 91.88 75 ASP A O 1
ATOM 597 N N . HIS A 1 76 ? -0.511 15.836 -1.024 1 91.31 76 HIS A N 1
ATOM 598 C CA . HIS A 1 76 ? -0.428 16.891 -2.033 1 91.31 76 HIS A CA 1
ATOM 599 C C . HIS A 1 76 ? -0.392 16.297 -3.439 1 91.31 76 HIS A C 1
ATOM 601 O O . HIS A 1 76 ? -0.778 16.953 -4.406 1 91.31 76 HIS A O 1
ATOM 607 N N . ASP A 1 77 ? 0.181 15.055 -3.586 1 92.81 77 ASP A N 1
ATOM 608 C CA . ASP A 1 77 ? 0.23 14.406 -4.891 1 92.81 77 ASP A CA 1
ATOM 609 C C . ASP A 1 77 ? -1.115 13.773 -5.242 1 92.81 77 ASP A C 1
ATOM 611 O O . ASP A 1 77 ? -1.345 13.391 -6.391 1 92.81 77 ASP A O 1
ATOM 615 N N . GLY A 1 78 ? -1.996 13.633 -4.227 1 94 78 GLY A N 1
ATOM 616 C CA . GLY A 1 78 ? -3.326 13.102 -4.48 1 94 78 GLY A CA 1
ATOM 617 C C . GLY A 1 78 ? -3.547 11.727 -3.877 1 94 78 GLY A C 1
ATOM 618 O O . GLY A 1 78 ? -4.645 11.172 -3.973 1 94 78 GLY A O 1
ATOM 619 N N . TYR A 1 79 ? -2.531 11.164 -3.268 1 95.19 79 TYR A N 1
ATOM 620 C CA . TYR A 1 79 ? -2.705 9.867 -2.625 1 95.19 79 TYR A CA 1
ATOM 621 C C . TYR A 1 79 ? -3.58 9.984 -1.384 1 95.19 79 TYR A C 1
ATOM 623 O O . TYR A 1 79 ? -3.465 10.953 -0.625 1 95.19 79 TYR A O 1
ATOM 631 N N . THR A 1 80 ? -4.414 8.984 -1.225 1 95.12 80 THR A N 1
ATOM 632 C CA . THR A 1 80 ? -5.191 8.883 0.004 1 95.12 80 THR A CA 1
ATOM 633 C C . THR A 1 80 ? -4.566 7.883 0.966 1 95.12 80 THR A C 1
ATOM 635 O O . THR A 1 80 ? -4.133 6.805 0.552 1 95.12 80 THR A O 1
ATOM 638 N N . PHE A 1 81 ? -4.375 8.305 2.18 1 93.12 81 PHE A N 1
ATOM 639 C CA . PHE A 1 81 ? -4.121 7.297 3.203 1 93.12 81 PHE A CA 1
ATOM 640 C C . PHE A 1 81 ? -5.16 7.375 4.312 1 93.12 81 PHE A C 1
ATOM 642 O O . PHE A 1 81 ? -5.633 8.461 4.652 1 93.12 81 PHE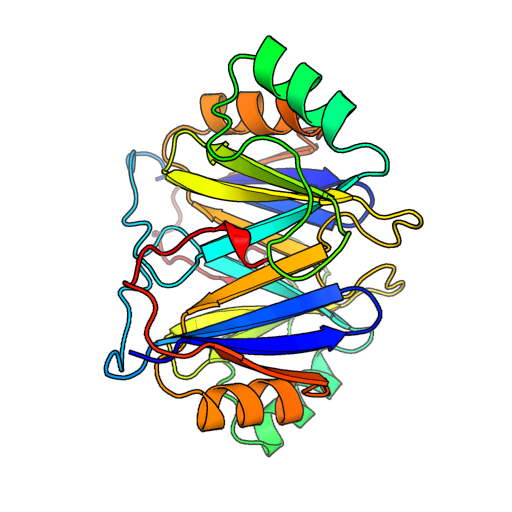 A O 1
ATOM 649 N N . ALA A 1 82 ? -5.512 6.238 4.762 1 94.75 82 ALA A N 1
ATOM 650 C CA . ALA A 1 82 ? -6.492 6.098 5.836 1 94.75 82 ALA A CA 1
ATOM 651 C C . ALA A 1 82 ? -5.801 5.949 7.188 1 94.75 82 ALA A C 1
ATOM 653 O O . ALA A 1 82 ? -4.73 5.348 7.285 1 94.75 82 ALA A O 1
ATOM 654 N N . LEU A 1 83 ? -6.355 6.578 8.164 1 94.81 83 LEU A N 1
ATOM 655 C CA . LEU A 1 83 ? -6.027 6.289 9.555 1 94.81 83 LEU A CA 1
ATOM 656 C C . LEU A 1 83 ? -7.035 5.324 10.164 1 94.81 83 LEU A C 1
ATOM 658 O O . LEU A 1 83 ? -8.242 5.535 10.062 1 94.81 83 LEU A O 1
ATOM 662 N N . ILE A 1 84 ? -6.566 4.23 10.758 1 94.12 84 ILE A N 1
ATOM 663 C CA . ILE A 1 84 ? -7.473 3.221 11.289 1 94.12 84 ILE A CA 1
ATOM 664 C C . ILE A 1 84 ? -7.117 2.922 12.742 1 94.12 84 ILE A C 1
ATOM 666 O O . ILE A 1 84 ? -5.941 2.744 13.078 1 94.12 84 ILE A O 1
ATOM 670 N N . GLN A 1 85 ? -8.117 2.961 13.562 1 95.31 85 GLN A N 1
ATOM 671 C CA . GLN A 1 85 ? -7.898 2.744 14.984 1 95.31 85 GLN A CA 1
ATOM 672 C C . GLN A 1 85 ? -7.797 1.257 15.312 1 95.31 85 GLN A C 1
ATOM 674 O O . GLN A 1 85 ? -8.688 0.479 14.961 1 95.31 85 GLN A O 1
ATOM 679 N N . ARG A 1 86 ? -6.652 0.89 15.852 1 91.12 86 ARG A N 1
ATOM 680 C CA . ARG A 1 86 ? -6.391 -0.468 16.312 1 91.12 86 ARG A CA 1
ATOM 681 C C . ARG A 1 86 ? -5.891 -0.466 17.75 1 91.12 86 ARG A C 1
ATOM 683 O O . ARG A 1 86 ? -5.09 0.392 18.141 1 91.12 86 ARG A O 1
ATOM 690 N N . SER A 1 87 ? -6.406 -1.446 18.5 1 89.81 87 SER A N 1
ATOM 691 C CA . SER A 1 87 ? -5.961 -1.551 19.891 1 89.81 87 SER A CA 1
ATOM 692 C C . SER A 1 87 ? -4.559 -2.135 19.984 1 89.81 87 SER A C 1
ATOM 694 O O . SER A 1 87 ? -3.781 -1.771 20.859 1 89.81 87 SER A O 1
ATOM 696 N N . SER A 1 88 ? -4.234 -3.07 19.125 1 85.44 88 SER A N 1
ATOM 697 C CA . SER A 1 88 ? -2.912 -3.676 19.016 1 85.44 88 SER A CA 1
ATOM 698 C C . SER A 1 88 ? -2.316 -3.461 17.625 1 85.44 88 SER A C 1
ATOM 700 O O . SER A 1 88 ? -2.973 -3.719 16.609 1 85.44 88 SER A O 1
ATOM 702 N N . ILE A 1 89 ? -1.114 -2.951 17.625 1 81.38 89 ILE A N 1
ATOM 703 C CA . ILE A 1 89 ? -0.475 -2.613 16.359 1 81.38 89 ILE A CA 1
ATOM 704 C C . ILE A 1 89 ? 0.746 -3.504 16.141 1 81.38 89 ILE A C 1
ATOM 706 O O . ILE A 1 89 ? 1.696 -3.467 16.938 1 81.38 89 ILE A O 1
ATOM 710 N N . THR A 1 90 ? 0.666 -4.441 15.227 1 77.69 90 THR A N 1
ATOM 711 C CA . THR A 1 90 ? 1.775 -5.336 14.906 1 77.69 90 THR A CA 1
ATOM 712 C C . THR A 1 90 ? 2.568 -4.805 13.711 1 77.69 90 THR A C 1
ATOM 714 O O . THR A 1 90 ? 3.68 -5.262 13.445 1 77.69 90 THR A O 1
ATOM 717 N N . GLY A 1 91 ? 2.125 -3.785 13.094 1 78.56 91 GLY A N 1
ATOM 718 C CA . GLY A 1 91 ? 2.707 -3.074 11.969 1 78.56 91 GLY A CA 1
ATOM 719 C C . GLY A 1 91 ? 1.919 -1.841 11.57 1 78.56 91 GLY A C 1
ATOM 720 O O . GLY A 1 91 ? 0.699 -1.796 11.734 1 78.56 91 GLY A O 1
ATOM 721 N N . PRO A 1 92 ? 2.637 -0.916 11.062 1 84.19 92 PRO A N 1
ATOM 722 C CA . PRO A 1 92 ? 1.94 0.351 10.828 1 84.19 92 PRO A CA 1
ATOM 723 C C . PRO A 1 92 ? 0.989 0.286 9.633 1 84.19 92 PRO A C 1
ATOM 725 O O . PRO A 1 92 ? -0.006 1.015 9.594 1 84.19 92 PRO A O 1
ATOM 728 N N . PHE A 1 93 ? 1.326 -0.492 8.609 1 88.75 93 PHE A N 1
ATOM 729 C CA . PHE A 1 93 ? 0.447 -0.614 7.453 1 88.75 93 PHE A CA 1
ATOM 730 C C . PHE A 1 93 ? -0.642 -1.649 7.707 1 88.75 93 PHE A C 1
ATOM 732 O O . PHE A 1 93 ? -0.364 -2.85 7.762 1 88.75 93 PHE A O 1
ATOM 739 N N . ALA A 1 94 ? -1.855 -1.194 7.801 1 89.06 94 ALA A N 1
ATOM 740 C CA . ALA A 1 94 ? -2.943 -2.092 8.18 1 89.06 94 ALA A CA 1
ATOM 741 C C . ALA A 1 94 ? -3.682 -2.609 6.949 1 89.06 94 ALA A C 1
ATOM 743 O O . ALA A 1 94 ? -4.238 -3.711 6.969 1 89.06 94 ALA A O 1
ATOM 744 N N . GLN A 1 95 ? -3.682 -1.769 5.941 1 89.56 95 GLN A N 1
ATOM 745 C CA . GLN A 1 95 ? -4.426 -2.172 4.75 1 89.56 95 GLN A CA 1
ATOM 746 C C . GLN A 1 95 ? -3.801 -1.587 3.486 1 89.56 95 GLN A C 1
ATOM 748 O O . GLN A 1 95 ? -3.195 -0.514 3.527 1 89.56 95 GLN A O 1
ATOM 753 N N . VAL A 1 96 ? -3.902 -2.285 2.412 1 92.75 96 VAL A N 1
ATOM 754 C CA . VAL A 1 96 ? -3.824 -1.753 1.057 1 92.75 96 VAL A CA 1
ATOM 755 C C . VAL A 1 96 ? -5.141 -2.01 0.323 1 92.75 96 VAL A C 1
ATOM 757 O O . VAL A 1 96 ? -5.672 -3.121 0.362 1 92.75 96 VAL A O 1
ATOM 760 N N . ALA A 1 97 ? -5.66 -0.962 -0.276 1 92.44 97 ALA A N 1
ATOM 761 C CA . ALA A 1 97 ? -6.93 -1.072 -0.99 1 92.44 97 ALA A CA 1
ATOM 762 C C . ALA A 1 97 ? -6.742 -0.819 -2.482 1 92.44 97 ALA A C 1
ATOM 764 O O . ALA A 1 97 ? -6.121 0.171 -2.879 1 92.44 97 ALA A O 1
ATOM 765 N N . LEU A 1 98 ? -7.277 -1.728 -3.27 1 93.75 98 LEU A N 1
ATOM 766 C CA . LEU A 1 98 ? -7.148 -1.67 -4.723 1 93.75 98 LEU A CA 1
ATOM 767 C C . LEU A 1 98 ? -8.5 -1.879 -5.395 1 93.75 98 LEU A C 1
ATOM 769 O O . LEU A 1 98 ? -9.305 -2.699 -4.945 1 93.75 98 LEU A O 1
ATOM 773 N N . HIS A 1 99 ? -8.742 -1.16 -6.48 1 93.81 99 HIS A N 1
ATOM 774 C CA . HIS A 1 99 ? -9.82 -1.504 -7.395 1 93.81 99 HIS A CA 1
ATOM 775 C C . HIS A 1 99 ? -9.422 -2.654 -8.312 1 93.81 99 HIS A C 1
ATOM 777 O O . HIS A 1 99 ? -8.289 -2.701 -8.797 1 93.81 99 HIS A O 1
ATOM 783 N N . VAL A 1 100 ? -10.32 -3.561 -8.492 1 92.44 100 VAL A N 1
ATOM 784 C CA . VAL A 1 100 ? -10.031 -4.664 -9.398 1 92.44 100 VAL A CA 1
ATOM 785 C C . VAL A 1 100 ? -11.172 -4.82 -10.398 1 92.44 100 VAL A C 1
ATOM 787 O O . VAL A 1 100 ? -12.336 -4.586 -10.062 1 92.44 100 VAL A O 1
ATOM 790 N N . GLY A 1 101 ? -10.883 -5.168 -11.633 1 90 101 GLY A N 1
ATOM 791 C CA . GLY A 1 101 ? -11.875 -5.297 -12.688 1 90 101 GLY A CA 1
ATOM 792 C C . GLY A 1 101 ? -12.523 -6.668 -12.734 1 90 101 GLY A C 1
ATOM 793 O O . GLY A 1 101 ? -13.602 -6.832 -13.32 1 90 101 GLY A O 1
ATOM 794 N N . ASP A 1 102 ? -11.906 -7.641 -12.258 1 87.75 102 ASP A N 1
ATOM 795 C CA . ASP A 1 102 ? -12.359 -9.023 -12.195 1 87.75 102 ASP A CA 1
ATOM 796 C C . ASP A 1 102 ? -12.109 -9.617 -10.805 1 87.75 102 ASP A C 1
ATOM 798 O O . ASP A 1 102 ? -11 -10.055 -10.5 1 87.75 102 ASP A O 1
ATOM 802 N N . LEU A 1 103 ? -13.156 -9.664 -10.062 1 83.5 103 LEU A N 1
ATOM 803 C CA . LEU A 1 103 ? -13.031 -10.031 -8.656 1 83.5 103 LEU A CA 1
ATOM 804 C C . LEU A 1 103 ? -12.586 -11.484 -8.516 1 83.5 103 LEU A C 1
ATOM 806 O O . LEU A 1 103 ? -11.711 -11.797 -7.707 1 83.5 103 LEU A O 1
ATOM 810 N N . ASP A 1 104 ? -13.125 -12.375 -9.289 1 82.94 104 ASP A N 1
ATOM 811 C CA . ASP A 1 104 ? -12.789 -13.797 -9.203 1 82.94 104 ASP A CA 1
ATOM 812 C C . ASP A 1 104 ? -11.32 -14.031 -9.539 1 82.94 104 ASP A C 1
ATOM 814 O O . ASP A 1 104 ? -10.641 -14.805 -8.852 1 82.94 104 ASP A O 1
ATOM 818 N N . ARG A 1 105 ? -10.828 -13.398 -10.516 1 85.31 105 ARG A N 1
ATOM 819 C CA . ARG A 1 105 ? -9.43 -13.539 -10.898 1 85.31 105 ARG A CA 1
ATOM 820 C C . ARG A 1 105 ? -8.5 -12.969 -9.82 1 85.31 105 ARG A C 1
ATOM 822 O O . ARG A 1 105 ? -7.449 -13.539 -9.539 1 85.31 105 ARG A O 1
ATOM 829 N N . ALA A 1 106 ? -8.961 -11.844 -9.281 1 85.56 106 ALA A N 1
ATOM 830 C CA . ALA A 1 106 ? -8.156 -11.227 -8.227 1 85.56 106 ALA A CA 1
ATOM 831 C C . ALA A 1 106 ? -8.086 -12.125 -6.996 1 85.56 106 ALA A C 1
ATOM 833 O O . ALA A 1 106 ? -7.004 -12.328 -6.43 1 85.56 106 ALA A O 1
ATOM 834 N N . ILE A 1 107 ? -9.172 -12.633 -6.629 1 81.44 107 ILE A N 1
ATOM 835 C CA . ILE A 1 107 ? -9.242 -13.516 -5.473 1 81.44 107 ILE A CA 1
ATOM 836 C C . ILE A 1 107 ? -8.344 -14.727 -5.695 1 81.44 107 ILE A C 1
ATOM 838 O O . ILE A 1 107 ? -7.57 -15.109 -4.816 1 81.44 107 ILE A O 1
ATOM 842 N N . LYS A 1 108 ? -8.523 -15.312 -6.852 1 82.5 108 LYS A N 1
ATOM 843 C CA . LYS A 1 108 ? -7.727 -16.5 -7.176 1 82.5 108 LYS A CA 1
ATOM 844 C C . LYS A 1 108 ? -6.234 -16.203 -7.082 1 82.5 108 LYS A C 1
ATOM 846 O O . LYS A 1 108 ? -5.469 -16.984 -6.527 1 82.5 108 LYS A O 1
ATOM 851 N N . LEU A 1 109 ? -5.848 -15.086 -7.539 1 83.5 109 LEU A N 1
ATOM 852 C CA . LEU A 1 109 ? -4.438 -14.719 -7.543 1 83.5 109 LEU A CA 1
ATOM 853 C C . LEU A 1 109 ? -3.92 -14.516 -6.121 1 83.5 109 LEU A C 1
ATOM 855 O O . LEU A 1 109 ? -2.896 -15.094 -5.742 1 83.5 109 LEU A O 1
ATOM 859 N N . TYR A 1 110 ? -4.633 -13.789 -5.301 1 83.56 110 TYR A N 1
ATOM 860 C CA . TYR A 1 110 ? -4.109 -13.414 -3.992 1 83.56 110 TYR A CA 1
ATOM 861 C C . TYR A 1 110 ? -4.285 -14.555 -2.992 1 83.56 110 TYR A C 1
ATOM 863 O O . TYR A 1 110 ? -3.477 -14.711 -2.074 1 83.56 110 TYR A O 1
ATOM 871 N N . GLU A 1 111 ? -5.344 -15.367 -3.234 1 80.56 111 GLU A N 1
ATOM 872 C CA . GLU A 1 111 ? -5.465 -16.578 -2.42 1 80.56 111 GLU A CA 1
ATOM 873 C C . GLU A 1 111 ? -4.367 -17.578 -2.75 1 80.56 111 GLU A C 1
ATOM 875 O O . GLU A 1 111 ? -3.74 -18.141 -1.848 1 80.56 111 GLU A O 1
ATOM 880 N N . ASN A 1 112 ? -4.184 -17.797 -4.043 1 78.5 112 ASN A N 1
ATOM 881 C CA . ASN A 1 112 ? -3.238 -18.812 -4.5 1 78.5 112 ASN A CA 1
ATOM 882 C C . ASN A 1 112 ? -1.794 -18.375 -4.285 1 78.5 112 ASN A C 1
ATOM 884 O O . ASN A 1 112 ? -0.944 -19.188 -3.908 1 78.5 112 ASN A O 1
ATOM 888 N N . ASN A 1 113 ? -1.585 -17.109 -4.508 1 78.94 113 ASN A N 1
ATOM 889 C CA . ASN A 1 113 ? -0.202 -16.656 -4.496 1 78.94 113 ASN A CA 1
ATOM 890 C C . ASN A 1 113 ? 0.262 -16.312 -3.082 1 78.94 113 ASN A C 1
ATOM 892 O O . ASN A 1 113 ? 1.417 -16.547 -2.729 1 78.94 113 ASN A O 1
ATOM 896 N N . LEU A 1 114 ? -0.673 -15.719 -2.268 1 78.38 114 LEU A N 1
ATOM 897 C CA . LEU A 1 114 ? -0.228 -15.188 -0.984 1 78.38 114 LEU A CA 1
ATOM 898 C C . LEU A 1 114 ? -0.83 -15.984 0.17 1 78.38 114 LEU A C 1
ATOM 900 O O . LEU A 1 114 ? -0.51 -15.734 1.335 1 78.38 114 LEU A O 1
ATOM 904 N N . GLY A 1 115 ? -1.509 -17.031 -0.14 1 70.75 115 GLY A N 1
ATOM 905 C CA . GLY A 1 115 ? -2.127 -17.828 0.909 1 70.75 115 GLY A CA 1
ATOM 906 C C . GLY A 1 115 ? -3.188 -17.078 1.686 1 70.75 115 GLY A C 1
ATOM 907 O O . GLY A 1 115 ? -3.463 -17.391 2.844 1 70.75 115 GLY A O 1
ATOM 908 N N . SER A 1 116 ? -3.648 -16.047 1.053 1 66.31 116 SER A N 1
ATOM 909 C CA . SER A 1 116 ? -4.672 -15.25 1.717 1 66.31 116 SER A CA 1
ATOM 910 C C . SER A 1 116 ? -6.023 -15.953 1.698 1 66.31 116 SER A C 1
ATOM 912 O O . SER A 1 116 ? -6.246 -16.859 0.893 1 66.31 116 SER A O 1
ATOM 914 N N . LYS A 1 117 ? -6.723 -15.766 2.754 1 64.12 117 LYS A N 1
ATOM 915 C CA . LYS A 1 117 ? -8.086 -16.281 2.799 1 64.12 117 LYS A CA 1
ATOM 916 C C . LYS A 1 117 ? -9.102 -15.148 2.648 1 64.12 117 LYS A C 1
ATOM 918 O O . LYS A 1 117 ? -8.922 -14.07 3.209 1 64.12 117 LYS A O 1
ATOM 923 N N . VAL A 1 118 ? -9.922 -15.375 1.565 1 56.75 118 VAL A N 1
ATOM 924 C CA . VAL A 1 118 ? -11.039 -14.453 1.375 1 56.75 118 VAL A CA 1
ATOM 925 C C . VAL A 1 118 ? -11.953 -14.492 2.596 1 56.75 118 VAL A C 1
ATOM 927 O O . VAL A 1 118 ? -12.445 -15.562 2.973 1 56.75 118 VAL A O 1
ATOM 930 N N . VAL A 1 119 ? -12.023 -13.508 3.391 1 53.72 119 VAL A N 1
ATOM 931 C CA . VAL A 1 119 ? -12.859 -13.602 4.578 1 53.72 119 VAL A CA 1
ATOM 932 C C . VAL A 1 119 ? -14.227 -12.977 4.297 1 53.72 119 VAL A C 1
ATOM 934 O O . VAL A 1 119 ? -15.234 -13.383 4.883 1 53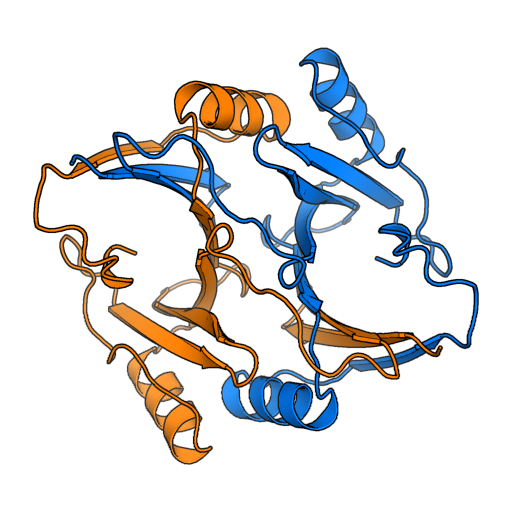.72 119 VAL A O 1
ATOM 937 N N . ARG A 1 120 ? -14.258 -11.953 3.637 1 54.38 120 ARG A N 1
ATOM 938 C CA . ARG A 1 120 ? -15.578 -11.336 3.562 1 54.38 120 ARG A CA 1
ATOM 939 C C . ARG A 1 120 ? -15.859 -10.82 2.154 1 54.38 120 ARG A C 1
ATOM 941 O O . ARG A 1 120 ? -14.984 -10.25 1.507 1 54.38 120 ARG A O 1
ATOM 948 N N . LYS A 1 121 ? -16.859 -11.477 1.558 1 55.88 121 LYS A N 1
ATOM 949 C CA . LYS A 1 121 ? -17.469 -10.914 0.353 1 55.88 121 LYS A CA 1
ATOM 950 C C . LYS A 1 121 ? -18.688 -10.062 0.693 1 55.88 121 LYS A C 1
ATOM 952 O O . LYS A 1 121 ? -19.625 -10.555 1.322 1 55.88 121 LYS A O 1
ATOM 957 N N . ASP A 1 122 ? -18.391 -8.734 0.901 1 54.09 122 ASP A N 1
ATOM 958 C CA . ASP A 1 122 ? -19.547 -7.898 1.17 1 54.09 122 ASP A CA 1
ATOM 959 C C . ASP A 1 122 ? -20.125 -7.332 -0.124 1 54.09 122 ASP A C 1
ATOM 961 O O . ASP A 1 122 ? -19.391 -6.875 -0.995 1 54.09 122 ASP A O 1
ATOM 965 N N . ASN A 1 123 ? -21.25 -7.891 -0.492 1 50.72 123 ASN A N 1
ATOM 966 C CA . ASN A 1 123 ? -22.047 -7.379 -1.604 1 50.72 123 ASN A CA 1
ATOM 967 C C . ASN A 1 123 ? -22.828 -6.137 -1.204 1 50.72 123 ASN A C 1
ATOM 969 O O . ASN A 1 123 ? -23.656 -6.188 -0.287 1 50.72 123 ASN A O 1
ATOM 973 N N . ARG A 1 124 ? -22.266 -4.934 -1.449 1 52.31 124 ARG A N 1
ATOM 974 C CA . ARG A 1 124 ? -23.062 -3.746 -1.155 1 52.31 124 ARG A CA 1
ATOM 975 C C . ARG A 1 124 ? -23.891 -3.33 -2.365 1 52.31 124 ARG A C 1
ATOM 977 O O . ARG A 1 124 ? -23.359 -3.172 -3.467 1 52.31 124 ARG A O 1
ATOM 984 N N . PRO A 1 125 ? -25.172 -3.584 -2.322 1 46.88 125 PRO A N 1
ATOM 985 C CA . PRO A 1 125 ? -26.062 -3.154 -3.414 1 46.88 125 PRO A CA 1
ATOM 986 C C . PRO A 1 125 ? -25.828 -1.7 -3.818 1 46.88 125 PRO A C 1
ATOM 988 O O . PRO A 1 125 ? -25.203 -0.939 -3.072 1 46.88 125 PRO A O 1
ATOM 991 N N . ASP A 1 126 ? -26.562 -1.144 -5 1 41.31 126 ASP A N 1
ATOM 992 C CA . ASP A 1 126 ? -26.578 0.047 -5.844 1 41.31 126 ASP A CA 1
ATOM 993 C C . ASP A 1 126 ? -26.5 1.318 -5.004 1 41.31 126 ASP A C 1
ATOM 995 O O . ASP A 1 126 ? -27.516 1.99 -4.789 1 41.31 126 ASP A O 1
ATOM 999 N N . LYS A 1 127 ? -26.188 1.492 -3.828 1 39.19 127 LYS A N 1
ATOM 1000 C CA . LYS A 1 127 ? -26.328 2.924 -3.578 1 39.19 127 LYS A CA 1
ATOM 1001 C C . LYS A 1 127 ? -25.422 3.732 -4.496 1 39.19 127 LYS A C 1
ATOM 1003 O O . LYS A 1 127 ? -24.406 3.219 -4.984 1 39.19 127 LYS A O 1
ATOM 1008 N N . LYS A 1 128 ? -25.875 4.781 -5.082 1 35.62 128 LYS A N 1
ATOM 1009 C CA . LYS A 1 128 ? -25.141 5.746 -5.891 1 35.62 128 LYS A CA 1
ATOM 1010 C C . LYS A 1 128 ? -23.672 5.789 -5.496 1 35.62 128 LYS A C 1
ATOM 1012 O O . LYS A 1 128 ? -23.344 5.789 -4.309 1 35.62 128 LYS A O 1
ATOM 1017 N N . ARG A 1 129 ? -22.672 5.555 -6.453 1 38.03 129 ARG A N 1
ATOM 1018 C CA . ARG A 1 129 ? -21.25 5.293 -6.676 1 38.03 129 ARG A CA 1
ATOM 1019 C C . ARG A 1 129 ? -20.375 6.211 -5.824 1 38.03 129 ARG A C 1
ATOM 1021 O O . ARG A 1 129 ? -19.219 6.441 -6.141 1 38.03 129 ARG A O 1
ATOM 1028 N N . LYS A 1 130 ? -21.031 6.879 -4.91 1 31.39 130 LYS A N 1
ATOM 1029 C CA . LYS A 1 130 ? -19.969 7.781 -4.477 1 31.39 130 LYS A CA 1
ATOM 1030 C C . LYS A 1 130 ? -18.875 7.023 -3.725 1 31.39 130 LYS A C 1
ATOM 1032 O O . LYS A 1 130 ? -19.172 6.203 -2.852 1 31.39 130 LYS A O 1
ATOM 1037 N N . PHE A 1 131 ? -17.891 6.594 -4.418 1 33.22 131 PHE A N 1
ATOM 1038 C CA . PHE A 1 131 ? -16.656 6.137 -3.785 1 33.22 131 PHE A CA 1
ATOM 1039 C C . PHE A 1 131 ? -16.531 6.711 -2.379 1 33.22 131 PHE A C 1
ATOM 1041 O O . PHE A 1 131 ? -16.109 7.855 -2.207 1 33.22 131 PHE A O 1
ATOM 1048 N N . ASN A 1 132 ? -17.547 6.438 -1.568 1 31.89 132 ASN A N 1
ATOM 1049 C CA . ASN A 1 132 ? -17.266 6.891 -0.212 1 31.89 132 ASN A CA 1
ATOM 1050 C C . ASN A 1 132 ? -16.141 6.082 0.423 1 31.89 132 ASN A C 1
ATOM 1052 O O . ASN A 1 132 ? -16.156 4.852 0.386 1 31.89 132 ASN A O 1
ATOM 1056 N N . SER A 1 133 ? -14.953 6.531 0.368 1 38.06 133 SER A N 1
ATOM 1057 C CA . SER A 1 133 ? -13.773 6.152 1.134 1 38.06 133 SER A CA 1
ATOM 1058 C C . SER A 1 133 ? -14.156 5.445 2.43 1 38.06 133 SER A C 1
ATOM 1060 O O . SER A 1 133 ? -13.289 4.988 3.176 1 38.06 133 SER A O 1
ATOM 1062 N N . GLN A 1 134 ? -15.445 5.535 2.701 1 38.94 134 GLN A N 1
ATOM 1063 C CA . GLN A 1 134 ? -15.836 5.258 4.082 1 38.94 134 GLN A CA 1
ATOM 1064 C C . GLN A 1 134 ? -16 3.76 4.312 1 38.94 134 GLN A C 1
ATOM 1066 O O . GLN A 1 134 ? -16.453 3.338 5.383 1 38.94 134 GLN A O 1
ATOM 1071 N N . ILE A 1 135 ? -15.969 3.17 3.215 1 39.12 135 ILE A N 1
ATOM 1072 C CA . ILE A 1 135 ? -16.359 1.797 3.523 1 39.12 135 ILE A CA 1
ATOM 1073 C C . ILE A 1 135 ? -15.312 1.163 4.441 1 39.12 135 ILE A C 1
ATOM 1075 O O . ILE A 1 135 ? -15.617 0.237 5.195 1 39.12 135 ILE A O 1
ATOM 1079 N N . VAL A 1 136 ? -14.148 1.708 4.367 1 39.97 136 VAL A N 1
ATOM 1080 C CA . VAL A 1 136 ? -13.148 0.933 5.094 1 39.97 136 VAL A CA 1
ATOM 1081 C C . VAL A 1 136 ? -13.094 1.389 6.551 1 39.97 136 VAL A C 1
ATOM 1083 O O . VAL A 1 136 ? -13.195 2.584 6.836 1 39.97 136 VAL A O 1
ATOM 1086 N N . MET B 1 1 ? -25.469 -0.305 -9.188 1 40.91 1 MET B N 1
ATOM 1087 C CA . MET B 1 1 ? -24.125 -0.867 -9.406 1 40.91 1 MET B CA 1
ATOM 1088 C C . MET B 1 1 ? -23.516 -1.349 -8.102 1 40.91 1 MET B C 1
ATOM 1090 O O . MET B 1 1 ? -23.578 -0.643 -7.09 1 40.91 1 MET B O 1
ATOM 1094 N N . SER B 1 2 ? -23.422 -2.699 -7.887 1 48.59 2 SER B N 1
ATOM 1095 C CA . SER B 1 2 ? -23.047 -3.34 -6.625 1 48.59 2 SER B CA 1
ATOM 1096 C C . SER B 1 2 ? -21.547 -3.318 -6.414 1 48.59 2 SER B C 1
ATOM 1098 O O . SER B 1 2 ? -20.766 -3.379 -7.375 1 48.59 2 SER B O 1
ATOM 1100 N N . MET B 1 3 ? -21.031 -2.729 -5.391 1 53.12 3 MET B N 1
ATOM 1101 C CA . MET B 1 3 ? -19.625 -2.732 -5.02 1 53.12 3 MET B CA 1
ATOM 1102 C C . MET B 1 3 ? -19.312 -3.877 -4.062 1 53.12 3 MET B C 1
ATOM 1104 O O . MET B 1 3 ? -20.078 -4.133 -3.129 1 53.12 3 MET B O 1
ATOM 1108 N N . PHE B 1 4 ? -18.438 -4.773 -4.566 1 55.25 4 PHE B N 1
ATOM 1109 C CA . PHE B 1 4 ? -17.984 -5.867 -3.711 1 55.25 4 PHE B CA 1
ATOM 1110 C C . PHE B 1 4 ? -16.594 -5.59 -3.162 1 55.25 4 PHE B C 1
ATOM 1112 O O . PHE B 1 4 ? -15.742 -5.043 -3.865 1 55.25 4 PHE B O 1
ATOM 1119 N N . TYR B 1 5 ? -16.609 -5.637 -1.805 1 59.81 5 TYR B N 1
ATOM 1120 C CA . TYR B 1 5 ? -15.297 -5.523 -1.193 1 59.81 5 TYR B CA 1
ATOM 1121 C C . TYR B 1 5 ? -14.812 -6.875 -0.679 1 59.81 5 TYR B C 1
ATOM 1123 O O . TYR B 1 5 ? -15.617 -7.684 -0.205 1 59.81 5 TYR B O 1
ATOM 1131 N N . LEU B 1 6 ? -13.656 -7.305 -1.113 1 58.34 6 LEU B N 1
ATOM 1132 C CA . LEU B 1 6 ? -13.031 -8.508 -0.573 1 58.34 6 LEU B CA 1
ATOM 1133 C C . LEU B 1 6 ? -11.82 -8.156 0.289 1 58.34 6 LEU B C 1
ATOM 1135 O O . LEU B 1 6 ? -10.984 -7.34 -0.111 1 58.34 6 LEU B O 1
ATOM 1139 N N . GLU B 1 7 ? -11.992 -8.586 1.464 1 60.97 7 GLU B N 1
ATOM 1140 C CA . GLU B 1 7 ? -10.859 -8.43 2.373 1 60.97 7 GLU B CA 1
ATOM 1141 C C . GLU B 1 7 ? -10 -9.695 2.4 1 60.97 7 GLU B C 1
ATOM 1143 O O . GLU B 1 7 ? -10.5 -10.789 2.643 1 60.97 7 GLU B O 1
ATOM 1148 N N . LEU B 1 8 ? -8.773 -9.562 1.927 1 58.62 8 LEU B N 1
ATOM 1149 C CA . LEU B 1 8 ? -7.809 -10.625 2.162 1 58.62 8 LEU B CA 1
ATOM 1150 C C . LEU B 1 8 ? -7.039 -10.383 3.455 1 58.62 8 LEU B C 1
ATOM 1152 O O . LEU B 1 8 ? -6.398 -9.344 3.619 1 58.62 8 LEU B O 1
ATOM 1156 N N . VAL B 1 9 ? -7.398 -11.32 4.344 1 58.09 9 VAL B N 1
ATOM 1157 C CA . VAL B 1 9 ? -6.824 -11.141 5.672 1 58.09 9 VAL B CA 1
ATOM 1158 C C . VAL B 1 9 ? -5.508 -11.914 5.773 1 58.09 9 VAL B C 1
ATOM 1160 O O . VAL B 1 9 ? -5.445 -13.094 5.441 1 58.09 9 VAL B O 1
ATOM 1163 N N . LEU B 1 10 ? -4.504 -11.18 5.887 1 58.44 10 LEU B N 1
ATOM 1164 C CA . LEU B 1 10 ? -3.232 -11.734 6.328 1 58.44 10 LEU B CA 1
ATOM 1165 C C . LEU B 1 10 ? -2.947 -11.352 7.777 1 58.44 10 LEU B C 1
ATOM 1167 O O . LEU B 1 10 ? -2.412 -10.273 8.047 1 58.44 10 LEU B O 1
ATOM 1171 N N . LYS B 1 11 ? -3.344 -12.258 8.734 1 63.56 11 LYS B N 1
ATOM 1172 C CA . LYS B 1 11 ? -3.279 -11.961 10.156 1 63.56 11 LYS B CA 1
ATOM 1173 C C . LYS B 1 11 ? -4.113 -10.727 10.5 1 63.56 11 LYS B C 1
ATOM 1175 O O . LYS B 1 11 ? -5.336 -10.742 10.367 1 63.56 11 LYS B O 1
ATOM 1180 N N . ASN B 1 12 ? -3.793 -9.633 10.875 1 70.12 12 ASN B N 1
ATOM 1181 C CA . ASN B 1 12 ? -4.527 -8.422 11.227 1 70.12 12 ASN B CA 1
ATOM 1182 C C . ASN B 1 12 ? -4.352 -7.328 10.18 1 70.12 12 ASN B C 1
ATOM 1184 O O . ASN B 1 12 ? -4.531 -6.145 10.469 1 70.12 12 ASN B O 1
ATOM 1188 N N . HIS B 1 13 ? -3.939 -7.824 9.094 1 80.12 13 HIS B N 1
ATOM 1189 C CA . HIS B 1 13 ? -3.766 -6.906 7.977 1 80.12 13 HIS B CA 1
ATOM 1190 C C . HIS B 1 13 ? -4.668 -7.285 6.805 1 80.12 13 HIS B C 1
ATOM 1192 O O . HIS B 1 13 ? -5.043 -8.453 6.656 1 80.12 13 HIS B O 1
ATOM 1198 N N . ILE B 1 14 ? -5.082 -6.285 6.07 1 83.56 14 ILE B N 1
ATOM 1199 C CA . ILE B 1 14 ? -6.109 -6.547 5.066 1 83.56 14 ILE B CA 1
ATOM 1200 C C . ILE B 1 14 ? -5.652 -6.008 3.713 1 83.56 14 ILE B C 1
ATOM 1202 O O . ILE B 1 14 ? -5.223 -4.855 3.609 1 83.56 14 ILE B O 1
ATOM 1206 N N . LEU B 1 15 ? -5.621 -6.84 2.709 1 88.06 15 LEU B N 1
ATOM 1207 C CA . LEU B 1 15 ? -5.688 -6.395 1.322 1 88.06 15 LEU B CA 1
ATOM 1208 C C . LEU B 1 15 ? -7.137 -6.258 0.863 1 88.06 15 LEU B C 1
ATOM 1210 O O . LEU B 1 15 ? -7.844 -7.254 0.731 1 88.06 15 LEU B O 1
ATOM 1214 N N . LEU B 1 16 ? -7.539 -5.051 0.702 1 86.81 16 LEU B N 1
ATOM 1215 C CA . LEU B 1 16 ? -8.922 -4.77 0.339 1 86.81 16 LEU B CA 1
ATOM 1216 C C . LEU B 1 16 ? -9.078 -4.648 -1.174 1 86.81 16 LEU B C 1
ATOM 1218 O O . LEU B 1 16 ? -8.43 -3.807 -1.802 1 86.81 16 LEU B O 1
ATOM 1222 N N . LEU B 1 17 ? -9.875 -5.516 -1.733 1 88.56 17 LEU B N 1
ATOM 1223 C CA . LEU B 1 17 ? -10.195 -5.484 -3.156 1 88.56 17 LEU B CA 1
ATOM 1224 C C . LEU B 1 17 ? -11.609 -4.961 -3.385 1 88.56 17 LEU B C 1
ATOM 1226 O O . LEU B 1 17 ? -12.57 -5.512 -2.85 1 88.56 17 LEU B O 1
ATOM 1230 N N . ILE B 1 18 ? -11.68 -3.896 -4.176 1 88.31 18 ILE B N 1
ATOM 1231 C CA . ILE B 1 18 ? -12.953 -3.244 -4.434 1 88.31 18 ILE B CA 1
ATOM 1232 C C . ILE B 1 18 ? -13.375 -3.486 -5.883 1 88.31 18 ILE B C 1
ATOM 1234 O O . ILE B 1 18 ? -12.633 -3.166 -6.812 1 88.31 18 ILE B O 1
ATOM 1238 N N . TYR B 1 19 ? -14.516 -4.062 -5.992 1 87.44 19 TYR B N 1
ATOM 1239 C CA . TYR B 1 19 ? -15.078 -4.371 -7.305 1 87.44 19 TYR B CA 1
ATOM 1240 C C . TYR B 1 19 ? -16.375 -3.609 -7.535 1 87.44 19 TYR B C 1
ATOM 1242 O O . TYR B 1 19 ? -17.281 -3.641 -6.695 1 87.44 19 TYR B O 1
ATOM 1250 N N . ASN B 1 20 ? -16.422 -2.869 -8.625 1 85.56 20 ASN B N 1
ATOM 1251 C CA . ASN B 1 20 ? -17.625 -2.164 -9.047 1 85.56 20 ASN B CA 1
ATOM 1252 C C . ASN B 1 20 ? -18.25 -2.805 -10.289 1 85.56 20 ASN B C 1
ATOM 1254 O O . ASN B 1 20 ? -17.594 -2.912 -11.328 1 85.56 20 ASN B O 1
ATOM 1258 N N . ASP B 1 21 ? -19.438 -3.217 -10.109 1 83.88 21 ASP B N 1
ATOM 1259 C CA . ASP B 1 21 ? -20.125 -3.84 -11.234 1 83.88 21 ASP B CA 1
ATOM 1260 C C . ASP B 1 21 ? -20.094 -2.941 -12.469 1 83.88 21 ASP B C 1
ATOM 1262 O O . ASP B 1 21 ? -20.344 -1.739 -12.383 1 83.88 21 ASP B O 1
ATOM 1266 N N . GLY B 1 22 ? -19.75 -3.559 -13.594 1 88.25 22 GLY B N 1
ATOM 1267 C CA . GLY B 1 22 ? -19.766 -2.834 -14.852 1 88.25 22 GLY B CA 1
ATOM 1268 C C . GLY B 1 22 ? -18.438 -2.158 -15.172 1 88.25 22 GLY B C 1
ATOM 1269 O O . GLY B 1 22 ? -18.25 -1.665 -16.281 1 88.25 22 GLY B O 1
ATOM 1270 N N . VAL B 1 23 ? -17.578 -2.035 -14.219 1 90.31 23 VAL B N 1
ATOM 1271 C CA . VAL B 1 23 ? -16.25 -1.471 -14.453 1 90.31 23 VAL B CA 1
ATOM 1272 C C . VAL B 1 23 ? -15.227 -2.594 -14.531 1 90.31 23 VAL B C 1
ATOM 1274 O O . VAL B 1 23 ? -14.953 -3.266 -13.539 1 90.31 23 VAL B O 1
ATOM 1277 N N . THR B 1 24 ? -14.625 -2.795 -15.656 1 92.75 24 THR B N 1
ATOM 1278 C CA . THR B 1 24 ? -13.805 -3.986 -15.859 1 92.75 24 THR B CA 1
ATOM 1279 C C . THR B 1 24 ? -12.328 -3.629 -15.867 1 92.75 24 THR B C 1
ATOM 1281 O O . THR B 1 24 ? -11.469 -4.512 -15.891 1 92.75 24 THR B O 1
ATOM 1284 N N . SER B 1 25 ? -12.062 -2.35 -15.852 1 95.06 25 SER B N 1
ATOM 1285 C CA . SER B 1 25 ? -10.672 -1.919 -15.836 1 95.06 25 SER B CA 1
ATOM 1286 C C . SER B 1 25 ? -10.531 -0.542 -15.195 1 95.06 25 SER B C 1
ATOM 1288 O O . SER B 1 25 ? -11.484 0.236 -15.164 1 95.06 25 SER B O 1
ATOM 1290 N N . TYR B 1 26 ? -9.414 -0.26 -14.656 1 95.81 26 TYR B N 1
ATOM 1291 C CA . TYR B 1 26 ? -9.07 1.018 -14.039 1 95.81 26 TYR B CA 1
ATOM 1292 C C . TYR B 1 26 ? -7.777 1.575 -14.617 1 95.81 26 TYR B C 1
ATOM 1294 O O . TYR B 1 26 ? -6.957 0.826 -15.156 1 95.81 26 TYR B O 1
ATOM 1302 N N . ASN B 1 27 ? -7.66 2.869 -14.609 1 96.81 27 ASN B N 1
ATOM 1303 C CA . ASN B 1 27 ? -6.375 3.508 -14.859 1 96.81 27 ASN B CA 1
ATOM 1304 C C . ASN B 1 27 ? -5.434 3.357 -13.672 1 96.81 27 ASN B C 1
ATOM 1306 O O . ASN B 1 27 ? -5.586 4.047 -12.656 1 96.81 27 ASN B O 1
ATOM 1310 N N . ILE B 1 28 ? -4.484 2.5 -13.812 1 95.44 28 ILE B N 1
ATOM 1311 C CA . ILE B 1 28 ? -3.6 2.195 -12.695 1 95.44 28 ILE B CA 1
ATOM 1312 C C . ILE B 1 28 ? -2.6 3.336 -12.5 1 95.44 28 ILE B C 1
ATOM 1314 O O . ILE B 1 28 ? -2.021 3.486 -11.422 1 95.44 28 ILE B O 1
ATOM 1318 N N . GLY B 1 29 ? -2.4 4.148 -13.555 1 95.62 29 GLY B N 1
ATOM 1319 C CA . GLY B 1 29 ? -1.499 5.285 -13.461 1 95.62 29 GLY B CA 1
ATOM 1320 C C . GLY B 1 29 ? -0.057 4.887 -13.211 1 95.62 29 GLY B C 1
ATOM 1321 O O . GLY B 1 29 ? 0.325 3.738 -13.445 1 95.62 29 GLY B O 1
ATOM 1322 N N . ASP B 1 30 ? 0.791 5.922 -12.852 1 95.44 30 ASP B N 1
ATOM 1323 C CA . ASP B 1 30 ? 2.203 5.684 -12.57 1 95.44 30 ASP B CA 1
ATOM 1324 C C . ASP B 1 30 ? 2.609 6.297 -11.227 1 95.44 30 ASP B C 1
ATOM 1326 O O . ASP B 1 30 ? 3.793 6.531 -10.984 1 95.44 30 ASP B O 1
ATOM 1330 N N . GLY B 1 31 ? 1.585 6.57 -10.375 1 94.88 31 GLY B N 1
ATOM 1331 C CA . GLY B 1 31 ? 1.855 7.082 -9.039 1 94.88 31 GLY B CA 1
ATOM 1332 C C . GLY B 1 31 ? 2.213 5.992 -8.047 1 94.88 31 GLY B C 1
ATOM 1333 O O . GLY B 1 31 ? 3.312 5.992 -7.484 1 94.88 31 GLY B O 1
ATOM 1334 N N . PHE B 1 32 ? 1.258 5.094 -7.895 1 94.81 32 PHE B N 1
ATOM 1335 C CA . PHE B 1 32 ? 1.482 3.926 -7.051 1 94.81 32 PHE B CA 1
ATOM 1336 C C . PHE B 1 32 ? 2.449 2.955 -7.715 1 94.81 32 PHE B C 1
ATOM 1338 O O . PHE B 1 32 ? 2.236 2.545 -8.859 1 94.81 32 PHE B O 1
ATOM 1345 N N . VAL B 1 33 ? 3.48 2.6 -6.988 1 94.38 33 VAL B N 1
ATOM 1346 C CA . VAL B 1 33 ? 4.52 1.778 -7.598 1 94.38 33 VAL B CA 1
ATOM 1347 C C . VAL B 1 33 ? 4.324 0.317 -7.199 1 94.38 33 VAL B C 1
ATOM 1349 O O . VAL B 1 33 ? 4.18 -0.553 -8.062 1 94.38 33 VAL B O 1
ATOM 1352 N N . HIS B 1 34 ? 4.32 0.109 -5.82 1 95.25 34 HIS B N 1
ATOM 1353 C CA . HIS B 1 34 ? 4.082 -1.249 -5.344 1 95.25 34 HIS B CA 1
ATOM 1354 C C . HIS B 1 34 ? 3.814 -1.268 -3.842 1 95.25 34 HIS B C 1
ATOM 1356 O O . HIS B 1 34 ? 4.008 -0.257 -3.16 1 95.25 34 HIS B O 1
ATOM 1362 N N . PHE B 1 35 ? 3.242 -2.33 -3.375 1 93.69 35 PHE B N 1
ATOM 1363 C CA . PHE B 1 35 ? 3.342 -2.732 -1.977 1 93.69 35 PHE B CA 1
ATOM 1364 C C . PHE B 1 35 ? 4.172 -4 -1.835 1 93.69 35 PHE B C 1
ATOM 1366 O O . PHE B 1 35 ? 4.344 -4.75 -2.801 1 93.69 35 PHE B O 1
ATOM 1373 N N . SER B 1 36 ? 4.762 -4.156 -0.7 1 93 36 SER B N 1
ATOM 1374 C CA . SER B 1 36 ? 5.586 -5.348 -0.522 1 93 36 SER B CA 1
ATOM 1375 C C . SER B 1 36 ? 4.988 -6.277 0.527 1 93 36 SER B C 1
ATOM 1377 O O . SER B 1 36 ? 4.426 -5.82 1.522 1 93 36 SER B O 1
ATOM 1379 N N . ILE B 1 37 ? 5.199 -7.492 0.264 1 91.38 37 ILE B N 1
ATOM 1380 C CA . ILE B 1 37 ? 4.828 -8.562 1.182 1 91.38 37 ILE B CA 1
ATOM 1381 C C . ILE B 1 37 ? 6.086 -9.203 1.768 1 91.38 37 ILE B C 1
ATOM 1383 O O . ILE B 1 37 ? 6.969 -9.641 1.028 1 91.38 37 ILE B O 1
ATOM 1387 N N . ALA B 1 38 ? 6.117 -9.234 3.094 1 91.38 38 ALA B N 1
ATOM 1388 C CA . ALA B 1 38 ? 7.262 -9.836 3.773 1 91.38 38 ALA B CA 1
ATOM 1389 C C . ALA B 1 38 ? 7.137 -11.359 3.818 1 91.38 38 ALA B C 1
ATOM 1391 O O . ALA B 1 38 ? 6.043 -11.891 4.035 1 91.38 38 ALA B O 1
ATOM 1392 N N . THR B 1 39 ? 8.172 -12.062 3.615 1 92.31 39 THR B N 1
ATOM 1393 C CA . THR B 1 39 ? 8.258 -13.516 3.723 1 92.31 39 THR B CA 1
ATOM 1394 C C . THR B 1 39 ? 9.641 -13.93 4.23 1 92.31 39 THR B C 1
ATOM 1396 O O . THR B 1 39 ? 10.617 -13.203 4.062 1 92.31 39 THR B O 1
ATOM 1399 N N . GLN B 1 40 ? 9.688 -15.094 4.852 1 94.69 40 GLN B N 1
ATOM 1400 C CA . GLN B 1 40 ? 10.969 -15.578 5.363 1 94.69 40 GLN B CA 1
ATOM 1401 C C . GLN B 1 40 ? 11.781 -16.25 4.258 1 94.69 40 GLN B C 1
ATOM 1403 O O . GLN B 1 40 ? 12.977 -16.484 4.422 1 94.69 40 GLN B O 1
ATOM 1408 N N . ASP B 1 41 ? 11.117 -16.547 3.115 1 96.25 41 ASP B N 1
ATOM 1409 C CA . ASP B 1 41 ? 11.789 -17.234 2.014 1 96.25 41 ASP B CA 1
ATOM 1410 C C . ASP B 1 41 ? 11.211 -16.812 0.667 1 96.25 41 ASP B C 1
ATOM 1412 O O . ASP B 1 41 ? 10.258 -17.422 0.172 1 96.25 41 ASP B O 1
ATOM 1416 N N . VAL B 1 42 ? 11.844 -15.844 0.043 1 97.25 42 VAL B N 1
ATOM 1417 C CA . VAL B 1 42 ? 11.359 -15.281 -1.216 1 97.25 42 VAL B CA 1
ATOM 1418 C C . VAL B 1 42 ? 11.469 -16.328 -2.322 1 97.25 42 VAL B C 1
ATOM 1420 O O . VAL B 1 42 ? 10.578 -16.438 -3.168 1 97.25 42 VAL B O 1
ATOM 1423 N N . TYR B 1 43 ? 12.547 -17.094 -2.346 1 98.19 43 TYR B N 1
ATOM 1424 C CA . TYR B 1 43 ? 12.75 -18.109 -3.383 1 98.19 43 TYR B CA 1
ATOM 1425 C C . TYR B 1 43 ? 11.625 -19.141 -3.363 1 98.19 43 TYR B C 1
ATOM 1427 O O . TYR B 1 43 ? 11.055 -19.469 -4.406 1 98.19 43 TYR B O 1
ATOM 1435 N N . LYS B 1 44 ? 11.305 -19.594 -2.227 1 97.06 44 LYS B N 1
ATOM 1436 C CA . LYS B 1 44 ? 10.234 -20.578 -2.088 1 97.06 44 LYS B CA 1
ATOM 1437 C C . LYS B 1 44 ? 8.891 -19.984 -2.502 1 97.06 44 LYS B C 1
ATOM 1439 O O . LYS B 1 44 ? 8.102 -20.641 -3.191 1 97.06 44 LYS B O 1
ATOM 1444 N N . LEU B 1 45 ? 8.586 -18.766 -2.037 1 95 45 LEU B N 1
ATOM 1445 C CA . LEU B 1 45 ? 7.312 -18.141 -2.357 1 95 45 LEU B CA 1
ATOM 1446 C C . LEU B 1 45 ? 7.191 -17.891 -3.855 1 95 45 LEU B C 1
ATOM 1448 O O . LEU B 1 45 ? 6.113 -18.062 -4.434 1 95 45 LEU B O 1
ATOM 1452 N N . VAL B 1 46 ? 8.281 -17.531 -4.512 1 96.62 46 VAL B N 1
ATOM 1453 C CA . VAL B 1 46 ? 8.273 -17.297 -5.953 1 96.62 46 VAL B CA 1
ATOM 1454 C C . VAL B 1 46 ? 7.953 -18.594 -6.684 1 96.62 46 VAL B C 1
ATOM 1456 O O . VAL B 1 46 ? 7.164 -18.594 -7.633 1 96.62 46 VAL B O 1
ATOM 1459 N N . GLU B 1 47 ? 8.547 -19.641 -6.285 1 96.94 47 GLU B N 1
ATOM 1460 C CA . GLU B 1 47 ? 8.242 -20.938 -6.898 1 96.94 47 GLU B CA 1
ATOM 1461 C C . GLU B 1 47 ? 6.77 -21.297 -6.734 1 96.94 47 GLU B C 1
ATOM 1463 O O . GLU B 1 47 ? 6.145 -21.812 -7.66 1 96.94 47 GLU B O 1
ATOM 1468 N N . HIS B 1 48 ? 6.27 -21.031 -5.578 1 94.81 48 HIS B N 1
ATOM 1469 C CA . HIS B 1 48 ? 4.852 -21.266 -5.328 1 94.81 48 HIS B CA 1
ATOM 1470 C C . HIS B 1 48 ? 3.982 -20.438 -6.273 1 94.81 48 HIS B C 1
ATOM 1472 O O . HIS B 1 48 ? 3.047 -20.969 -6.883 1 94.81 48 HIS B O 1
ATOM 1478 N N . ILE B 1 49 ? 4.234 -19.172 -6.367 1 94.12 49 ILE B N 1
ATOM 1479 C CA . ILE B 1 49 ? 3.477 -18.25 -7.207 1 94.12 49 ILE B CA 1
ATOM 1480 C C . ILE B 1 49 ? 3.584 -18.672 -8.672 1 94.12 49 ILE B C 1
ATOM 1482 O O . ILE B 1 49 ? 2.586 -18.672 -9.391 1 94.12 49 ILE B O 1
ATOM 1486 N N . ARG B 1 50 ? 4.77 -19 -9.047 1 95.06 50 ARG B N 1
ATOM 1487 C CA . ARG B 1 50 ? 5.004 -19.469 -10.406 1 95.06 50 ARG B CA 1
ATOM 1488 C C . ARG B 1 50 ? 4.172 -20.703 -10.719 1 95.06 50 ARG B C 1
ATOM 1490 O O . ARG B 1 50 ? 3.57 -20.797 -11.789 1 95.06 50 ARG B O 1
ATOM 1497 N N . ALA B 1 51 ? 4.125 -21.609 -9.875 1 94.44 51 ALA B N 1
ATOM 1498 C CA . ALA B 1 51 ? 3.383 -22.859 -10.039 1 94.44 51 ALA B CA 1
ATOM 1499 C C . ALA B 1 51 ? 1.89 -22.578 -10.203 1 94.44 51 ALA B C 1
ATOM 1501 O O . ALA B 1 51 ? 1.149 -23.438 -10.703 1 94.44 51 ALA B O 1
ATOM 1502 N N . LYS B 1 52 ? 1.466 -21.469 -9.758 1 91.56 52 LYS B N 1
ATOM 1503 C CA . LYS B 1 52 ? 0.064 -21.062 -9.867 1 91.56 52 LYS B CA 1
ATOM 1504 C C . LYS B 1 52 ? -0.138 -20.062 -10.992 1 91.56 52 LYS B C 1
ATOM 1506 O O . LYS B 1 52 ? -1.116 -19.312 -10.992 1 91.56 52 LYS B O 1
ATOM 1511 N N . ASP B 1 53 ? 0.862 -19.859 -11.836 1 91.44 53 ASP B N 1
ATOM 1512 C CA . ASP B 1 53 ? 0.831 -19.062 -13.062 1 91.44 53 ASP B CA 1
ATOM 1513 C C . ASP B 1 53 ? 0.889 -17.578 -12.758 1 91.44 53 ASP B C 1
ATOM 1515 O O . ASP B 1 53 ? 0.352 -16.766 -13.516 1 91.44 53 ASP B O 1
ATOM 1519 N N . GLY B 1 54 ? 1.407 -17.328 -11.555 1 93 54 GLY B N 1
ATOM 1520 C CA . GLY B 1 54 ? 1.7 -15.93 -11.289 1 93 54 GLY B CA 1
ATOM 1521 C C . GLY B 1 54 ? 2.752 -15.359 -12.227 1 93 54 GLY B C 1
ATOM 1522 O O . GLY B 1 54 ? 3.6 -16.094 -12.734 1 93 54 GLY B O 1
ATOM 1523 N N . ASN B 1 55 ? 2.701 -14.047 -12.484 1 95.19 55 ASN B N 1
ATOM 1524 C CA . ASN B 1 55 ? 3.594 -13.352 -13.406 1 95.19 55 ASN B CA 1
ATOM 1525 C C . ASN B 1 55 ? 4.773 -12.719 -12.672 1 95.19 55 ASN B C 1
ATOM 1527 O O . ASN B 1 55 ? 4.695 -11.57 -12.234 1 95.19 55 ASN B O 1
ATOM 1531 N N . ILE B 1 56 ? 5.887 -13.492 -12.562 1 96.94 56 ILE B N 1
ATOM 1532 C CA . ILE B 1 56 ? 7.109 -12.969 -11.961 1 96.94 56 ILE B CA 1
ATOM 1533 C C . ILE B 1 56 ? 7.789 -12 -12.922 1 96.94 56 ILE B C 1
ATOM 1535 O O . ILE B 1 56 ? 8.195 -12.391 -14.023 1 96.94 56 ILE B O 1
ATOM 1539 N N . THR B 1 57 ? 7.914 -10.758 -12.555 1 96.94 57 THR B N 1
ATOM 1540 C CA . THR B 1 57 ? 8.469 -9.758 -13.461 1 96.94 57 THR B CA 1
ATOM 1541 C C . THR B 1 57 ? 9.914 -9.445 -13.102 1 96.94 57 THR B C 1
ATOM 1543 O O . THR B 1 57 ? 10.641 -8.836 -13.891 1 96.94 57 THR B O 1
ATOM 1546 N N . ARG B 1 58 ? 10.352 -9.781 -11.922 1 96.56 58 ARG B N 1
ATOM 1547 C CA . ARG B 1 58 ? 11.742 -9.758 -11.477 1 96.56 58 ARG B CA 1
ATOM 1548 C C . ARG B 1 58 ? 12.062 -10.984 -10.617 1 96.56 58 ARG B C 1
ATOM 1550 O O . ARG B 1 58 ? 11.453 -11.188 -9.57 1 96.56 58 ARG B O 1
ATOM 1557 N N . GLU B 1 59 ? 12.977 -11.695 -11.086 1 97.75 59 GLU B N 1
ATOM 1558 C CA . GLU B 1 59 ? 13.344 -12.914 -10.359 1 97.75 59 GLU B CA 1
ATOM 1559 C C . GLU B 1 59 ? 13.969 -12.578 -9.008 1 97.75 59 GLU B C 1
ATOM 1561 O O . GLU B 1 59 ? 14.5 -11.484 -8.812 1 97.75 59 GLU B O 1
ATOM 1566 N N . PRO B 1 60 ? 13.82 -13.578 -8.062 1 97.94 60 PRO B N 1
ATOM 1567 C CA . PRO B 1 60 ? 14.383 -13.328 -6.734 1 97.94 60 PRO B CA 1
ATOM 1568 C C . PRO B 1 60 ? 15.891 -13.078 -6.773 1 97.94 60 PRO B C 1
ATOM 1570 O O . PRO B 1 60 ? 16.609 -13.742 -7.531 1 97.94 60 PRO B O 1
ATOM 1573 N N . GLY B 1 61 ? 16.312 -12.164 -6.055 1 97.25 61 GLY B N 1
ATOM 1574 C CA . GLY B 1 61 ? 17.719 -11.805 -5.902 1 97.25 61 GLY B CA 1
ATOM 1575 C C . GLY B 1 61 ? 17.922 -10.57 -5.035 1 97.25 61 GLY B C 1
ATOM 1576 O O . GLY B 1 61 ? 16.953 -9.938 -4.613 1 97.25 61 GLY B O 1
ATOM 1577 N N . PRO B 1 62 ? 19.188 -10.359 -4.691 1 94.88 62 PRO B N 1
ATOM 1578 C CA . PRO B 1 62 ? 19.484 -9.188 -3.863 1 94.88 62 PRO B CA 1
ATOM 1579 C C . PRO B 1 62 ? 19.125 -7.871 -4.559 1 94.88 62 PRO B C 1
ATOM 1581 O O . PRO B 1 62 ? 19.172 -7.789 -5.789 1 94.88 62 PRO B O 1
ATOM 1584 N N . VAL B 1 63 ? 18.75 -6.871 -3.789 1 86.88 63 VAL B N 1
ATOM 1585 C CA . VAL B 1 63 ? 18.547 -5.523 -4.312 1 86.88 63 VAL B CA 1
ATOM 1586 C C . VAL B 1 63 ? 19.891 -4.949 -4.777 1 86.88 63 VAL B C 1
ATOM 1588 O O . VAL B 1 63 ? 20.953 -5.469 -4.43 1 86.88 63 VAL B O 1
ATOM 1591 N N . GLU B 1 64 ? 19.906 -3.988 -5.766 1 78.31 64 GLU B N 1
ATOM 1592 C CA . GLU B 1 64 ? 21.094 -3.445 -6.41 1 78.31 64 GLU B CA 1
ATOM 1593 C C . GLU B 1 64 ? 22.141 -3.039 -5.375 1 78.31 64 GLU B C 1
ATOM 1595 O O . GLU B 1 64 ? 23.328 -3.322 -5.539 1 78.31 64 GLU B O 1
ATOM 1600 N N . HIS B 1 65 ? 21.781 -2.35 -4.32 1 77.12 65 HIS B N 1
ATOM 1601 C CA . HIS B 1 65 ? 22.766 -1.901 -3.334 1 77.12 65 HIS B CA 1
ATOM 1602 C C . HIS B 1 65 ? 22.453 -2.475 -1.954 1 77.12 65 HIS B C 1
ATOM 1604 O O . HIS B 1 65 ? 22.484 -1.753 -0.955 1 77.12 65 HIS B O 1
ATOM 1610 N N . GLY B 1 66 ? 22.234 -3.795 -1.961 1 85.12 66 GLY B N 1
ATOM 1611 C CA . GLY B 1 66 ? 21.969 -4.457 -0.692 1 85.12 66 GLY B CA 1
ATOM 1612 C C . GLY B 1 66 ? 21.922 -5.969 -0.807 1 85.12 66 GLY B C 1
ATOM 1613 O O . GLY B 1 66 ? 22.234 -6.527 -1.859 1 85.12 66 GLY B O 1
ATOM 1614 N N . THR B 1 67 ? 21.703 -6.566 0.349 1 91.06 67 THR B N 1
ATOM 1615 C CA . THR B 1 67 ? 21.688 -8.023 0.392 1 91.06 67 THR B CA 1
ATOM 1616 C C . THR B 1 67 ? 20.266 -8.555 0.541 1 91.06 67 THR B C 1
ATOM 1618 O O . THR B 1 67 ? 20.031 -9.758 0.466 1 91.06 67 THR B O 1
ATOM 1621 N N . THR B 1 68 ? 19.359 -7.598 0.701 1 92.31 68 THR B N 1
ATOM 1622 C CA . THR B 1 68 ? 17.984 -8.055 0.881 1 92.31 68 THR B CA 1
ATOM 1623 C C . THR B 1 68 ? 17.453 -8.719 -0.39 1 92.31 68 THR B C 1
ATOM 1625 O O . THR B 1 68 ? 17.547 -8.141 -1.477 1 92.31 68 THR B O 1
ATOM 1628 N N . VAL B 1 69 ? 16.984 -9.898 -0.303 1 96.5 69 VAL B N 1
ATOM 1629 C CA . VAL B 1 69 ? 16.438 -10.617 -1.446 1 96.5 69 VAL B CA 1
ATOM 1630 C C . VAL B 1 69 ? 14.992 -10.172 -1.697 1 96.5 69 VAL B C 1
ATOM 1632 O O . VAL B 1 69 ? 14.18 -10.125 -0.771 1 96.5 69 VAL B O 1
ATOM 1635 N N . THR B 1 70 ? 14.711 -9.82 -2.926 1 96.62 70 THR B N 1
ATOM 1636 C CA . THR B 1 70 ? 13.367 -9.422 -3.322 1 96.62 70 THR B CA 1
ATOM 1637 C C . THR B 1 70 ? 12.984 -10.055 -4.656 1 96.62 70 THR B C 1
ATOM 1639 O O . THR B 1 70 ? 13.844 -10.609 -5.352 1 96.62 70 THR B O 1
ATOM 1642 N N . ALA B 1 71 ? 11.773 -10.039 -4.992 1 97.19 71 ALA B N 1
ATOM 1643 C CA . ALA B 1 71 ? 11.172 -10.375 -6.285 1 97.19 71 ALA B CA 1
ATOM 1644 C C . ALA B 1 71 ? 9.93 -9.539 -6.547 1 97.19 71 ALA B C 1
ATOM 1646 O O . ALA B 1 71 ? 9.359 -8.953 -5.625 1 97.19 71 ALA B O 1
ATOM 1647 N N . PHE B 1 72 ? 9.57 -9.453 -7.832 1 96.88 72 PHE B N 1
ATOM 1648 C CA . PHE B 1 72 ? 8.383 -8.672 -8.172 1 96.88 72 PHE B CA 1
ATOM 1649 C C . PHE B 1 72 ? 7.395 -9.516 -8.969 1 96.88 72 PHE B C 1
ATOM 1651 O O . PHE B 1 72 ? 7.793 -10.305 -9.828 1 96.88 72 PHE B O 1
ATOM 1658 N N . VAL B 1 73 ? 6.191 -9.312 -8.648 1 95.44 73 VAL B N 1
ATOM 1659 C CA . VAL B 1 73 ? 5.062 -9.969 -9.305 1 95.44 73 VAL B CA 1
ATOM 1660 C C . VAL B 1 73 ? 4.078 -8.914 -9.812 1 95.44 73 VAL B C 1
ATOM 1662 O O . VAL B 1 73 ? 3.811 -7.926 -9.125 1 95.44 73 VAL B O 1
ATOM 1665 N N . LYS B 1 74 ? 3.594 -9.102 -10.977 1 95.62 74 LYS B N 1
ATOM 1666 C CA . LYS B 1 74 ? 2.535 -8.242 -11.508 1 95.62 74 LYS B CA 1
ATOM 1667 C C . LYS B 1 74 ? 1.218 -9.008 -11.625 1 95.62 74 LYS B C 1
ATOM 1669 O O . LYS B 1 74 ? 1.186 -10.125 -12.141 1 95.62 74 LYS B O 1
ATOM 1674 N N . ASP B 1 75 ? 0.142 -8.367 -11.047 1 92 75 ASP B N 1
ATOM 1675 C CA . ASP B 1 75 ? -1.141 -9.062 -11.117 1 92 75 ASP B CA 1
ATOM 1676 C C . ASP B 1 75 ? -1.867 -8.75 -12.422 1 92 75 ASP B C 1
ATOM 1678 O O . ASP B 1 75 ? -1.338 -8.039 -13.273 1 92 75 ASP B O 1
ATOM 1682 N N . HIS B 1 76 ? -2.98 -9.266 -12.641 1 91.25 76 HIS B N 1
ATOM 1683 C CA . HIS B 1 76 ? -3.682 -9.195 -13.922 1 91.25 76 HIS B CA 1
ATOM 1684 C C . HIS B 1 76 ? -4.172 -7.781 -14.203 1 91.25 76 HIS B C 1
ATOM 1686 O O . HIS B 1 76 ? -4.359 -7.402 -15.359 1 91.25 76 HIS B O 1
ATOM 1692 N N . ASP B 1 77 ? -4.492 -7.004 -13.117 1 92.69 77 ASP B N 1
ATOM 1693 C CA . ASP B 1 77 ? -4.941 -5.629 -13.305 1 92.69 77 ASP B CA 1
ATOM 1694 C C . ASP B 1 77 ? -3.762 -4.695 -13.57 1 92.69 77 ASP B C 1
ATOM 1696 O O . ASP B 1 77 ? -3.951 -3.551 -13.977 1 92.69 77 ASP B O 1
ATOM 1700 N N . GLY B 1 78 ? -2.543 -5.184 -13.281 1 93.88 78 GLY B N 1
ATOM 1701 C CA . GLY B 1 78 ? -1.357 -4.391 -13.562 1 93.88 78 GLY B CA 1
ATOM 1702 C C . GLY B 1 78 ? -0.637 -3.924 -12.312 1 93.88 78 GLY B C 1
ATOM 1703 O O . GLY B 1 78 ? 0.408 -3.275 -12.398 1 93.88 78 GLY B O 1
ATOM 1704 N N . TYR B 1 79 ? -1.182 -4.23 -11.156 1 95.12 79 TYR B N 1
ATOM 1705 C CA . TYR B 1 79 ? -0.503 -3.85 -9.922 1 95.12 79 TYR B CA 1
ATOM 1706 C C . TYR B 1 79 ? 0.76 -4.68 -9.719 1 95.12 79 TYR B C 1
ATOM 1708 O O . TYR B 1 79 ? 0.773 -5.879 -9.992 1 95.12 79 TYR B O 1
ATOM 1716 N N . THR B 1 80 ? 1.776 -3.982 -9.219 1 95 80 THR B N 1
ATOM 1717 C CA . THR B 1 80 ? 2.992 -4.684 -8.828 1 95 80 THR B CA 1
ATOM 1718 C C . THR B 1 80 ? 3.033 -4.891 -7.316 1 95 80 THR B C 1
ATOM 1720 O O . THR B 1 80 ? 2.695 -3.982 -6.551 1 95 80 THR B O 1
ATOM 1723 N N . PHE B 1 81 ? 3.273 -6.109 -6.922 1 93.12 81 PHE B N 1
ATOM 1724 C CA . PHE B 1 81 ? 3.664 -6.285 -5.527 1 93.12 81 PHE B CA 1
ATOM 1725 C C . PHE B 1 81 ? 5.027 -6.957 -5.43 1 93.12 81 PHE B C 1
ATOM 1727 O O . PHE B 1 81 ? 5.371 -7.801 -6.258 1 93.12 81 PHE B O 1
ATOM 1734 N N . ALA B 1 82 ? 5.758 -6.488 -4.484 1 94.81 82 ALA B N 1
ATOM 1735 C CA . ALA B 1 82 ? 7.098 -7.004 -4.219 1 94.81 82 ALA B CA 1
ATOM 1736 C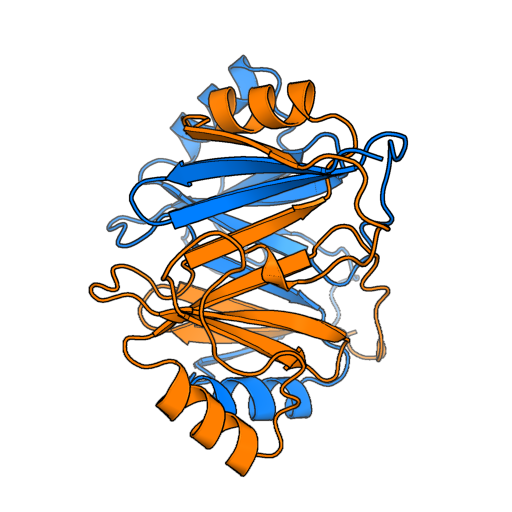 C . ALA B 1 82 ? 7.074 -8.055 -3.113 1 94.81 82 ALA B C 1
ATOM 1738 O O . ALA B 1 82 ? 6.281 -7.957 -2.174 1 94.81 82 ALA B O 1
ATOM 1739 N N . LEU B 1 83 ? 7.844 -9.07 -3.289 1 94.94 83 LEU B N 1
ATOM 1740 C CA . LEU B 1 83 ? 8.18 -9.992 -2.211 1 94.94 83 LEU B CA 1
ATOM 1741 C C . LEU B 1 83 ? 9.516 -9.625 -1.58 1 94.94 83 LEU B C 1
ATOM 1743 O O . LEU B 1 83 ? 10.508 -9.438 -2.287 1 94.94 83 LEU B O 1
ATOM 1747 N N . ILE B 1 84 ? 9.562 -9.469 -0.274 1 94.19 84 ILE B N 1
ATOM 1748 C CA . ILE B 1 84 ? 10.789 -9.047 0.388 1 94.19 84 ILE B CA 1
ATOM 1749 C C . ILE B 1 84 ? 11.125 -10.008 1.52 1 94.19 84 ILE B C 1
ATOM 1751 O O . ILE B 1 84 ? 10.25 -10.383 2.309 1 94.19 84 ILE B O 1
ATOM 1755 N N . GLN B 1 85 ? 12.352 -10.438 1.521 1 95.31 85 GLN B N 1
ATOM 1756 C CA . GLN B 1 85 ? 12.789 -11.414 2.52 1 95.31 85 GLN B CA 1
ATOM 1757 C C . GLN B 1 85 ? 13.125 -10.727 3.842 1 95.31 85 GLN B C 1
ATOM 1759 O O . GLN B 1 85 ? 13.93 -9.797 3.877 1 95.31 85 GLN B O 1
ATOM 1764 N N . ARG B 1 86 ? 12.406 -11.141 4.863 1 91.31 86 ARG B N 1
ATOM 1765 C CA . ARG B 1 86 ? 12.641 -10.68 6.227 1 91.31 86 ARG B CA 1
ATOM 1766 C C . ARG B 1 86 ? 12.773 -11.852 7.188 1 91.31 86 ARG B C 1
ATOM 1768 O O . ARG B 1 86 ? 12.047 -12.844 7.078 1 91.31 86 ARG B O 1
ATOM 1775 N N . SER B 1 87 ? 13.734 -11.68 8.102 1 89.94 87 SER B N 1
ATOM 1776 C CA . SER B 1 87 ? 13.922 -12.742 9.094 1 89.94 87 SER B CA 1
ATOM 1777 C C . SER B 1 87 ? 12.82 -12.711 10.148 1 89.94 87 SER B C 1
ATOM 1779 O O . SER B 1 87 ? 12.422 -13.758 10.656 1 89.94 87 SER B O 1
ATOM 1781 N N . SER B 1 88 ? 12.367 -11.531 10.531 1 85.75 88 SER B N 1
ATOM 1782 C CA . SER B 1 88 ? 11.273 -11.328 11.469 1 85.75 88 SER B CA 1
ATOM 1783 C C . SER B 1 88 ? 10.133 -10.555 10.82 1 85.75 88 SER B C 1
ATOM 1785 O O . SER B 1 88 ? 10.352 -9.508 10.203 1 85.75 88 SER B O 1
ATOM 1787 N N . ILE B 1 89 ? 8.953 -11.125 10.938 1 81.94 89 ILE B N 1
ATOM 1788 C CA . ILE B 1 89 ? 7.797 -10.523 10.281 1 81.94 89 ILE B CA 1
ATOM 1789 C C . ILE B 1 89 ? 6.797 -10.047 11.336 1 81.94 89 ILE B C 1
ATOM 1791 O O . ILE B 1 89 ? 6.254 -10.852 12.094 1 81.94 89 ILE B O 1
ATOM 1795 N N . THR B 1 90 ? 6.68 -8.734 11.523 1 78.12 90 THR B N 1
ATOM 1796 C CA . THR B 1 90 ? 5.734 -8.156 12.469 1 78.12 90 THR B CA 1
ATOM 1797 C C . THR B 1 90 ? 4.434 -7.773 11.773 1 78.12 90 THR B C 1
ATOM 1799 O O . THR B 1 90 ? 3.414 -7.547 12.43 1 78.12 90 THR B O 1
ATOM 1802 N N . GLY B 1 91 ? 4.391 -7.824 10.492 1 78.75 91 GLY B N 1
ATOM 1803 C CA . GLY B 1 91 ? 3.27 -7.555 9.609 1 78.75 91 GLY B CA 1
ATOM 1804 C C . GLY B 1 91 ? 3.557 -7.895 8.164 1 78.75 91 GLY B C 1
ATOM 1805 O O . GLY B 1 91 ? 4.699 -7.797 7.711 1 78.75 91 GLY B O 1
ATOM 1806 N N . PRO B 1 92 ? 2.535 -8.266 7.5 1 84.31 92 PRO B N 1
ATOM 1807 C CA . PRO B 1 92 ? 2.803 -8.758 6.148 1 84.31 92 PRO B CA 1
ATOM 1808 C C . PRO B 1 92 ? 3.166 -7.637 5.172 1 84.31 92 PRO B C 1
ATOM 1810 O O . PRO B 1 92 ? 3.889 -7.871 4.199 1 84.31 92 PRO B O 1
ATOM 1813 N N . PHE B 1 93 ? 2.584 -6.453 5.348 1 88.75 93 PHE B N 1
ATOM 1814 C CA . PHE B 1 93 ? 2.912 -5.336 4.469 1 88.75 93 PHE B CA 1
ATOM 1815 C C . PHE B 1 93 ? 4.191 -4.645 4.926 1 88.75 93 PHE B C 1
ATOM 1817 O O . PHE B 1 93 ? 4.207 -3.971 5.957 1 88.75 93 PHE B O 1
ATOM 1824 N N . ALA B 1 94 ? 5.227 -4.762 4.141 1 89.12 94 ALA B N 1
ATOM 1825 C CA . ALA B 1 94 ? 6.531 -4.258 4.566 1 89.12 94 ALA B CA 1
ATOM 1826 C C . ALA B 1 94 ? 6.793 -2.865 4 1 89.12 94 ALA B C 1
ATOM 1828 O O . ALA B 1 94 ? 7.523 -2.072 4.602 1 89.12 94 ALA B O 1
ATOM 1829 N N . GLN B 1 95 ? 6.199 -2.652 2.84 1 89.5 95 GLN B N 1
ATOM 1830 C CA . GLN B 1 95 ? 6.453 -1.359 2.213 1 89.5 95 GLN B CA 1
ATOM 1831 C C . GLN B 1 95 ? 5.262 -0.913 1.369 1 89.5 95 GLN B C 1
ATOM 1833 O O . GLN B 1 95 ? 4.527 -1.745 0.834 1 89.5 95 GLN B O 1
ATOM 1838 N N . VAL B 1 96 ? 5.062 0.353 1.287 1 92.69 96 VAL B N 1
ATOM 1839 C CA . VAL B 1 96 ? 4.332 1.015 0.212 1 92.69 96 VAL B CA 1
ATOM 1840 C C . VAL B 1 96 ? 5.254 1.985 -0.52 1 92.69 96 VAL B C 1
ATOM 1842 O O . VAL B 1 96 ? 5.973 2.766 0.112 1 92.69 96 VAL B O 1
ATOM 1845 N N . ALA B 1 97 ? 5.258 1.883 -1.826 1 92.44 97 ALA B N 1
ATOM 1846 C CA . ALA B 1 97 ? 6.117 2.74 -2.637 1 92.44 97 ALA B CA 1
ATOM 1847 C C . ALA B 1 97 ? 5.289 3.656 -3.535 1 92.44 97 ALA B C 1
ATOM 1849 O O . ALA B 1 97 ? 4.383 3.197 -4.23 1 92.44 97 ALA B O 1
ATOM 1850 N N . LEU B 1 98 ? 5.629 4.922 -3.484 1 93.69 98 LEU B N 1
ATOM 1851 C CA . LEU B 1 98 ? 4.91 5.945 -4.238 1 93.69 98 LEU B CA 1
ATOM 1852 C C . LEU B 1 98 ? 5.879 6.852 -4.984 1 93.69 98 LEU B C 1
ATOM 1854 O O . LEU B 1 98 ? 6.941 7.199 -4.461 1 93.69 98 LEU B O 1
ATOM 1858 N N . HIS B 1 99 ? 5.504 7.258 -6.188 1 93.81 99 HIS B N 1
ATOM 1859 C CA . HIS B 1 99 ? 6.156 8.375 -6.855 1 93.81 99 HIS B CA 1
ATOM 1860 C C . HIS B 1 99 ? 5.652 9.711 -6.32 1 93.81 99 HIS B C 1
ATOM 1862 O O . HIS B 1 99 ? 4.453 9.875 -6.074 1 93.81 99 HIS B O 1
ATOM 1868 N N . VAL B 1 100 ? 6.559 10.594 -6.098 1 92.5 100 VAL B N 1
ATOM 1869 C CA . VAL B 1 100 ? 6.148 11.914 -5.637 1 92.5 100 VAL B CA 1
ATOM 1870 C C . VAL B 1 100 ? 6.785 12.992 -6.516 1 92.5 100 VAL B C 1
ATOM 1872 O O . VAL B 1 100 ? 7.914 12.828 -6.988 1 92.5 100 VAL B O 1
ATOM 1875 N N . GLY B 1 101 ? 6.09 14.086 -6.777 1 90.19 101 GLY B N 1
ATOM 1876 C CA . GLY B 1 101 ? 6.566 15.156 -7.641 1 90.19 101 GLY B CA 1
ATOM 1877 C C . GLY B 1 101 ? 7.387 16.188 -6.902 1 90.19 101 GLY B C 1
ATOM 1878 O O . GLY B 1 101 ? 8.141 16.953 -7.52 1 90.19 101 GLY B O 1
ATOM 1879 N N . ASP B 1 102 ? 7.223 16.328 -5.676 1 88 102 ASP B N 1
ATOM 1880 C CA . ASP B 1 102 ? 7.918 17.25 -4.789 1 88 102 ASP B CA 1
ATOM 1881 C C . ASP B 1 102 ? 8.383 16.547 -3.514 1 88 102 ASP B C 1
ATOM 1883 O O . ASP B 1 102 ? 7.602 16.359 -2.578 1 88 102 ASP B O 1
ATOM 1887 N N . LEU B 1 103 ? 9.633 16.234 -3.506 1 83.81 103 LEU B N 1
ATOM 1888 C CA . LEU B 1 103 ? 10.172 15.398 -2.436 1 83.81 103 LEU B CA 1
ATOM 1889 C C . LEU B 1 103 ? 10.109 16.125 -1.097 1 83.81 103 LEU B C 1
ATOM 1891 O O . LEU B 1 103 ? 9.727 15.539 -0.082 1 83.81 103 LEU B O 1
ATOM 1895 N N . ASP B 1 104 ? 10.438 17.375 -1.058 1 83.19 104 ASP B N 1
ATOM 1896 C CA . ASP B 1 104 ? 10.445 18.141 0.185 1 83.19 104 ASP B CA 1
ATOM 1897 C C . ASP B 1 104 ? 9.047 18.234 0.785 1 83.19 104 ASP B C 1
ATOM 1899 O O . ASP B 1 104 ? 8.867 18.078 1.995 1 83.19 104 ASP B O 1
ATOM 1903 N N . ARG B 1 105 ? 8.078 18.453 -0.007 1 85.38 105 ARG B N 1
ATOM 1904 C CA . ARG B 1 105 ? 6.703 18.531 0.466 1 85.38 105 ARG B CA 1
ATOM 1905 C C . ARG B 1 105 ? 6.219 17.188 0.984 1 85.38 105 ARG B C 1
ATOM 1907 O O . ARG B 1 105 ? 5.516 17.109 1.994 1 85.38 105 ARG B O 1
ATOM 1914 N N . ALA B 1 106 ? 6.633 16.172 0.256 1 85.44 106 ALA B N 1
ATOM 1915 C CA . ALA B 1 106 ? 6.234 14.828 0.676 1 85.44 106 ALA B CA 1
ATOM 1916 C C . ALA B 1 106 ? 6.859 14.469 2.021 1 85.44 106 ALA B C 1
ATOM 1918 O O . ALA B 1 106 ? 6.176 13.953 2.912 1 85.44 106 ALA B O 1
ATOM 1919 N N . ILE B 1 107 ? 8.086 14.734 2.143 1 81.44 107 ILE B N 1
ATOM 1920 C CA . ILE B 1 107 ? 8.805 14.453 3.381 1 81.44 107 ILE B CA 1
ATOM 1921 C C . ILE B 1 107 ? 8.148 15.203 4.539 1 81.44 107 ILE B C 1
ATOM 1923 O O . ILE B 1 107 ? 7.898 14.625 5.602 1 81.44 107 ILE B O 1
ATOM 1927 N N . LYS B 1 108 ? 7.926 16.469 4.289 1 82.12 108 LYS B N 1
ATOM 1928 C CA . LYS B 1 108 ? 7.312 17.281 5.328 1 82.12 108 LYS B CA 1
ATOM 1929 C C . LYS B 1 108 ? 5.969 16.719 5.766 1 82.12 108 LYS B C 1
ATOM 1931 O O . LYS B 1 108 ? 5.68 16.641 6.961 1 82.12 108 LYS B O 1
ATOM 1936 N N . LEU B 1 109 ? 5.223 16.266 4.852 1 83.31 109 LEU B N 1
ATOM 1937 C CA . LEU B 1 109 ? 3.895 15.742 5.152 1 83.31 109 LEU B CA 1
ATOM 1938 C C . LEU B 1 109 ? 3.992 14.453 5.961 1 83.31 109 LEU B C 1
ATOM 1940 O O . LEU B 1 109 ? 3.357 14.328 7.008 1 83.31 109 LEU B O 1
ATOM 1944 N N . TYR B 1 110 ? 4.82 13.547 5.543 1 83.5 110 TYR B N 1
ATOM 1945 C CA . TYR B 1 110 ? 4.832 12.227 6.16 1 83.5 110 TYR B CA 1
ATOM 1946 C C . TYR B 1 110 ? 5.633 12.234 7.461 1 83.5 110 TYR B C 1
ATOM 1948 O O . TYR B 1 110 ? 5.324 11.492 8.391 1 83.5 110 TYR B O 1
ATOM 1956 N N . GLU B 1 111 ? 6.645 13.141 7.496 1 80.25 111 GLU B N 1
ATOM 1957 C CA . GLU B 1 111 ? 7.34 13.312 8.766 1 80.25 111 GLU B CA 1
ATOM 1958 C C . GLU B 1 111 ? 6.441 13.977 9.805 1 80.25 111 GLU B C 1
ATOM 1960 O O . GLU B 1 111 ? 6.371 13.531 10.953 1 80.25 111 GLU B O 1
ATOM 1965 N N . ASN B 1 112 ? 5.785 15.062 9.383 1 78.38 112 ASN B N 1
ATOM 1966 C CA . ASN B 1 112 ? 4.977 15.859 10.297 1 78.38 112 ASN B CA 1
ATOM 1967 C C . ASN B 1 112 ? 3.689 15.133 10.688 1 78.38 112 ASN B C 1
ATOM 1969 O O . ASN B 1 112 ? 3.252 15.203 11.836 1 78.38 112 ASN B O 1
ATOM 1973 N N . ASN B 1 113 ? 3.152 14.445 9.734 1 78.19 113 ASN B N 1
ATOM 1974 C CA . ASN B 1 113 ? 1.831 13.875 9.969 1 78.19 113 ASN B CA 1
ATOM 1975 C C . ASN B 1 113 ? 1.924 12.508 10.633 1 78.19 113 ASN B C 1
ATOM 1977 O O . ASN B 1 113 ? 1.089 12.164 11.477 1 78.19 113 ASN B O 1
ATOM 1981 N N . LEU B 1 114 ? 2.973 11.711 10.227 1 77.94 114 LEU B N 1
ATOM 1982 C CA . LEU B 1 114 ? 2.986 10.328 10.688 1 77.94 114 LEU B CA 1
ATOM 1983 C C . LEU B 1 114 ? 4.156 10.086 11.633 1 77.94 114 LEU B C 1
ATOM 1985 O O . LEU B 1 114 ? 4.293 8.992 12.188 1 77.94 114 LEU B O 1
ATOM 1989 N N . GLY B 1 115 ? 4.84 11.117 11.992 1 70.38 115 GLY B N 1
ATOM 1990 C CA . GLY B 1 115 ? 5.977 10.953 12.883 1 70.38 115 GLY B CA 1
ATOM 1991 C C . GLY B 1 115 ? 7.086 10.109 12.289 1 70.38 115 GLY B C 1
ATOM 1992 O O . GLY B 1 115 ? 7.863 9.492 13.023 1 70.38 115 GLY B O 1
ATOM 1993 N N . SER B 1 116 ? 7.031 10.039 11.008 1 65.88 116 SER B N 1
ATOM 1994 C CA . SER B 1 116 ? 8.055 9.25 10.328 1 65.88 116 SER B CA 1
ATOM 1995 C C . SER B 1 116 ? 9.391 9.992 10.289 1 65.88 116 SER B C 1
ATOM 1997 O O . SER B 1 116 ? 9.43 11.211 10.461 1 65.88 116 SER B O 1
ATOM 1999 N N . LYS B 1 117 ? 10.406 9.211 10.438 1 63.66 117 LYS B N 1
ATOM 2000 C CA . LYS B 1 117 ? 11.742 9.789 10.273 1 63.66 117 LYS B CA 1
ATOM 2001 C C . LYS B 1 117 ? 12.352 9.398 8.938 1 63.66 117 LYS B C 1
ATOM 2003 O O . LYS B 1 117 ? 12.211 8.258 8.492 1 63.66 117 LYS B O 1
ATOM 2008 N N . VAL B 1 118 ? 12.664 10.516 8.203 1 56.75 118 VAL B N 1
ATOM 2009 C CA . VAL B 1 118 ? 13.398 10.305 6.961 1 56.75 118 VAL B CA 1
ATOM 2010 C C . VAL B 1 118 ? 14.719 9.594 7.25 1 56.75 118 VAL B C 1
ATOM 2012 O O . VAL B 1 118 ? 15.531 10.078 8.047 1 56.75 118 VAL B O 1
ATOM 2015 N N . VAL B 1 119 ? 14.898 8.391 6.902 1 53.59 119 VAL B N 1
ATOM 2016 C CA . VAL B 1 119 ? 16.141 7.723 7.242 1 53.59 119 VAL B CA 1
ATOM 2017 C C . VAL B 1 119 ? 17.125 7.824 6.074 1 53.59 119 VAL B C 1
ATOM 2019 O O . VAL B 1 119 ? 18.344 7.867 6.273 1 53.59 119 VAL B O 1
ATOM 2022 N N . ARG B 1 120 ? 16.672 7.641 4.949 1 54 120 ARG B N 1
ATOM 2023 C CA . ARG B 1 120 ? 17.703 7.566 3.912 1 54 120 ARG B CA 1
ATOM 2024 C C . ARG B 1 120 ? 17.281 8.359 2.676 1 54 120 ARG B C 1
ATOM 2026 O O . ARG B 1 120 ? 16.125 8.305 2.254 1 54 120 ARG B O 1
ATOM 2033 N N . LYS B 1 121 ? 18.047 9.414 2.443 1 55.59 121 LYS B N 1
ATOM 2034 C CA . LYS B 1 121 ? 17.984 10.078 1.146 1 55.59 121 LYS B CA 1
ATOM 2035 C C . LYS B 1 121 ? 19.047 9.531 0.196 1 55.59 121 LYS B C 1
ATOM 2037 O O . LYS B 1 121 ? 20.234 9.555 0.507 1 55.59 121 LYS B O 1
ATOM 2042 N N . ASP B 1 122 ? 18.594 8.477 -0.567 1 54.03 122 ASP B N 1
ATOM 2043 C CA . ASP B 1 122 ? 19.578 7.984 -1.528 1 54.03 122 ASP B CA 1
ATOM 2044 C C . ASP B 1 122 ? 19.438 8.711 -2.865 1 54.03 122 ASP B C 1
ATOM 2046 O O . ASP B 1 122 ? 18.328 8.938 -3.352 1 54.03 122 ASP B O 1
ATOM 2050 N N . ASN B 1 123 ? 20.406 9.547 -3.111 1 50.69 123 ASN B N 1
ATOM 2051 C CA . ASN B 1 123 ? 20.547 10.211 -4.402 1 50.69 123 ASN B CA 1
ATOM 2052 C C . ASN B 1 123 ? 21.172 9.289 -5.445 1 50.69 123 ASN B C 1
ATOM 2054 O O . ASN B 1 123 ? 22.297 8.812 -5.27 1 50.69 123 ASN B O 1
ATOM 2058 N N . ARG B 1 124 ? 20.328 8.602 -6.25 1 52.12 124 ARG B N 1
ATOM 2059 C CA . ARG B 1 124 ? 20.906 7.785 -7.309 1 52.12 124 ARG B CA 1
ATOM 2060 C C . ARG B 1 124 ? 21.062 8.586 -8.602 1 52.12 124 ARG B C 1
ATOM 2062 O O . ARG B 1 124 ? 20.094 9.188 -9.078 1 52.12 124 ARG B O 1
ATOM 2069 N N . PRO B 1 125 ? 22.266 8.969 -8.93 1 46.66 125 PRO B N 1
ATOM 2070 C CA . PRO B 1 125 ? 22.516 9.688 -10.188 1 46.66 125 PRO B CA 1
ATOM 2071 C C . PRO B 1 125 ? 21.844 9.023 -11.383 1 46.66 125 PRO B C 1
ATOM 2073 O O . PRO B 1 125 ? 21.453 7.855 -11.312 1 46.66 125 PRO B O 1
ATOM 2076 N N . ASP B 1 126 ? 21.859 9.695 -12.703 1 41.41 126 ASP B N 1
ATOM 2077 C CA . ASP B 1 126 ? 21.281 9.57 -14.039 1 41.41 126 ASP B CA 1
ATOM 2078 C C . ASP B 1 126 ? 21.328 8.125 -14.523 1 41.41 126 ASP B C 1
ATOM 2080 O O . ASP B 1 126 ? 22.188 7.77 -15.344 1 41.41 126 ASP B O 1
ATOM 2084 N N . LYS B 1 127 ? 21.531 7.078 -13.906 1 39.22 127 LYS B N 1
ATOM 2085 C CA . LYS B 1 127 ? 21.5 6.016 -14.906 1 39.22 127 LYS B CA 1
ATOM 2086 C C . LYS B 1 127 ? 20.156 5.992 -15.648 1 39.22 127 LYS B C 1
ATOM 2088 O O . L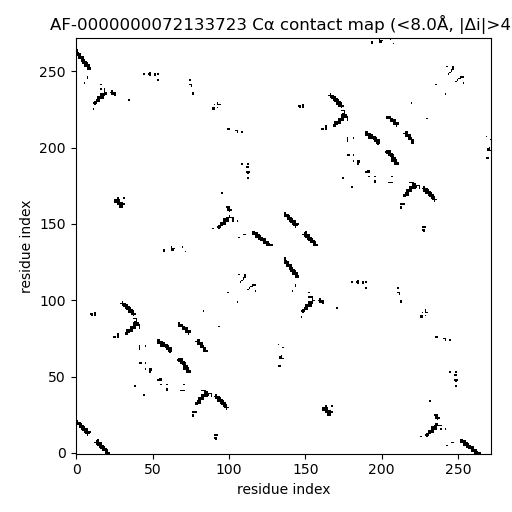YS B 1 127 ? 19.156 6.461 -15.125 1 39.22 127 LYS B O 1
ATOM 2093 N N . LYS B 1 128 ? 20.156 5.852 -16.938 1 35.44 128 LYS B N 1
ATOM 2094 C CA . LYS B 1 128 ? 18.984 5.699 -17.812 1 35.44 128 LYS B CA 1
ATOM 2095 C C . LYS B 1 128 ? 17.812 5.09 -17.047 1 35.44 128 LYS B C 1
ATOM 2097 O O . LYS B 1 128 ? 17.984 4.117 -16.312 1 35.44 128 LYS B O 1
ATOM 2102 N N . ARG B 1 129 ? 16.625 5.793 -16.938 1 37.88 129 ARG B N 1
ATOM 2103 C CA . ARG B 1 129 ? 15.336 5.859 -16.25 1 37.88 129 ARG B CA 1
ATOM 2104 C C . ARG B 1 129 ? 14.695 4.48 -16.156 1 37.88 129 ARG B C 1
ATOM 2106 O O . ARG B 1 129 ? 13.469 4.363 -16.109 1 37.88 129 ARG B O 1
ATOM 2113 N N . LYS B 1 130 ? 15.5 3.504 -16.469 1 31.62 130 LYS B N 1
ATOM 2114 C CA . LYS B 1 130 ? 14.547 2.396 -16.469 1 31.62 130 LYS B CA 1
ATOM 2115 C C . LYS B 1 130 ? 14.047 2.09 -15.07 1 31.62 130 LYS B C 1
ATOM 2117 O O . LYS B 1 130 ? 14.836 1.976 -14.133 1 31.62 130 LYS B O 1
ATOM 2122 N N . PHE B 1 131 ? 12.961 2.676 -14.695 1 33.41 131 PHE B N 1
ATOM 2123 C CA . PHE B 1 131 ? 12.227 2.244 -13.508 1 33.41 131 PHE B CA 1
ATOM 2124 C C . PHE B 1 131 ? 12.586 0.805 -13.1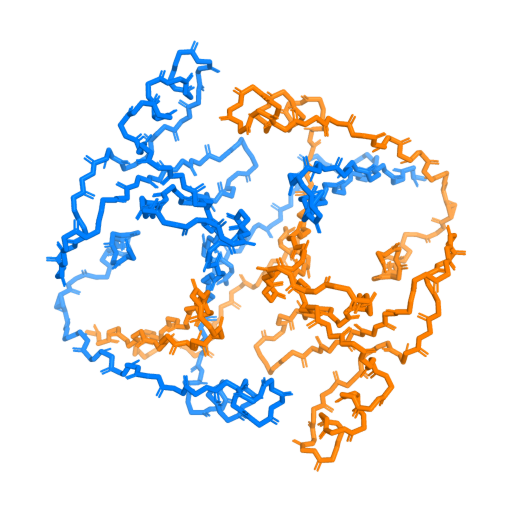48 1 33.41 131 PHE B C 1
ATOM 2126 O O . PHE B 1 131 ? 12.062 -0.137 -13.75 1 33.41 131 PHE B O 1
ATOM 2133 N N . ASN B 1 132 ? 13.883 0.583 -12.93 1 32.12 132 ASN B N 1
ATOM 2134 C CA . ASN B 1 132 ? 14.094 -0.772 -12.438 1 32.12 132 ASN B CA 1
ATOM 2135 C C . ASN B 1 132 ? 13.492 -0.958 -11.047 1 32.12 132 ASN B C 1
ATOM 2137 O O . ASN B 1 132 ? 13.734 -0.152 -10.141 1 32.12 132 ASN B O 1
ATOM 2141 N N . SER B 1 133 ? 12.328 -1.422 -10.945 1 38.25 133 SER B N 1
ATOM 2142 C CA . SER B 1 133 ? 11.633 -1.982 -9.789 1 38.25 133 SER B CA 1
ATOM 2143 C C . SER B 1 133 ? 12.625 -2.439 -8.719 1 38.25 133 SER B C 1
ATOM 2145 O O . SER B 1 133 ? 12.227 -2.877 -7.641 1 38.25 133 SER B O 1
ATOM 2147 N N . GLN B 1 134 ? 13.867 -2.482 -9.156 1 39.06 134 GLN B N 1
ATOM 2148 C CA . GLN B 1 134 ? 14.805 -3.27 -8.359 1 39.06 134 GLN B CA 1
ATOM 2149 C C . GLN B 1 134 ? 15.359 -2.453 -7.199 1 39.06 134 GLN B C 1
ATOM 2151 O O . GLN B 1 134 ? 16.281 -2.891 -6.512 1 39.06 134 GLN B O 1
ATOM 2156 N N . ILE B 1 135 ? 15.016 -1.267 -7.316 1 39.31 135 ILE B N 1
ATOM 2157 C CA . ILE B 1 135 ? 15.766 -0.547 -6.293 1 39.31 135 ILE B CA 1
ATOM 2158 C C . ILE B 1 135 ? 15.336 -1.023 -4.906 1 39.31 135 ILE B C 1
ATOM 2160 O O . ILE B 1 135 ? 16.094 -0.921 -3.943 1 39.31 135 ILE B O 1
ATOM 2164 N N . VAL B 1 136 ? 14.156 -1.553 -4.875 1 40.09 136 VAL B N 1
ATOM 2165 C CA . VAL B 1 136 ? 13.727 -1.774 -3.502 1 40.09 136 VAL B CA 1
ATOM 2166 C C . VAL B 1 136 ? 14.156 -3.162 -3.037 1 40.09 136 VAL B C 1
ATOM 2168 O O . VAL B 1 136 ? 14.125 -4.121 -3.811 1 40.09 136 VAL B O 1
#

Sequence (272 aa):
MSMFYLELVLKNHILLLIYNDGVTSYNIGDGFVHFSIATQDVYKLVEHIRAKDGNITREPGPVEHGTTVTAFVKDHDGYTFALIQRSSITGPFAQVALHVGDLDRAIKLYENNLGSKVVRKDNRPDKKRKFNSQIVMSMFYLELVLKNHILLLIYNDGVTSYNIGDGFVHFSIATQDVYKLVEHIRAKDGNITREPGPVEHGTTVTAFVKDHDGYTFALIQRSSITGPFAQVALHVGDLDRAIKLYENNLGSKVVRKDNRPDKKRKFNSQIV

Organism: Lupinus angustifolius (NCBI:txid3871)

pLDDT: mean 80.71, std 18.99, range [31.39, 98.19]

Secondary structure (DSSP, 8-state):
-PEEEEEEEETTEEEEEEEETT-------SSEEEEEEEES-HHHHHHHHHHTT-EEEEEEEE-TTSS-EEEEEE-TTS-EEEEEE-SS-S-SEEEEEEE-S-HHHHHHHHHHHH--EEEEEEEE--------GGG-/-PEEEEEEEETTEEEEEEEETT-------SSEEEEEEEES-HHHHHHHHHHTT-EEEEEEEE-TTSS-EEEEEE-TTS-EEEEEE-SS-S-SEEEEEEE-S-HHHHHHHHHHHH--EEEEEEEE--------GGG-

Radius of gyration: 17.82 Å; Cα contacts (8 Å, |Δi|>4): 663; chains: 2; bounding box: 49×44×38 Å

InterPro domains:
  IPR004360 Glyoxalase/fosfomycin resistance/diox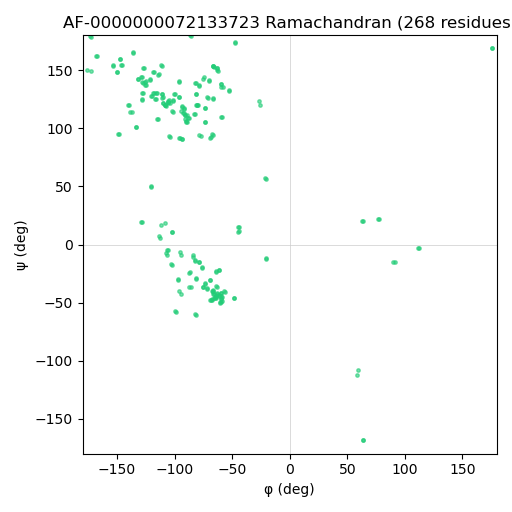ygenase domain [PF00903] (15-82)
  IPR029068 Glyoxalase/Bleomycin resistance protein/Dihydroxybiphenyl dioxygenase [G3DSA:3.10.180.10] (3-88)
  IPR029068 Glyoxalase/Bleomycin resistance protein/Dihydroxybiphenyl dioxygenase [G3DSA:3.10.180.10] (90-134)
  IPR029068 Glyoxalase/Bleomycin resistance protein/Dihydroxybiphenyl dioxygenase [SSF54593] (15-120)
  IPR037523 Vicinal oxygen chelate (VOC), core domain [PS51819] (1-86)
  IPR037523 Vicinal oxygen chelate (VOC), core domain [PS51819] (92-136)

Foldseek 3Di:
DDWDWDWDDDPPDTDIDIDDPPDDADDPDDWWAEWEFEDQDQQVVVVVCVVVVWAWPADWAAFPPGGWTKTWTADPNGHIYMYTHDNDDPDGTDDTDGDDPDPVVVCCCCCVPVVDDDDDDDDDPDDDPPPPVRND/DDWDWDWDDDPPDTDIDIDDPPDDADDPDDWWAEWEFEDQDQQVVVVVCVVVVWAWPADWAAFPPGGWTKTWTADPNGHIYMYTHDNDDPDGTDDTDGDDPDPVVVCCCCCVPVVDDDDDDDDDPDDDPPPPVRND

Nearest PDB structures (foldseek):
  6bnx-assembly1_A  TM=9.209E-01  e=1.677E-10  Zea mays
  6bnz-assembly1_A  TM=9.339E-01  e=2.844E-10  Zea mays
  5d7z-assembly1_A  TM=8.799E-01  e=1.753E-09  Zea mays
  1fa5-assembly1_B  TM=8.599E-01  e=6.108E-06  Escherichia coli
  2ei2-assembly1_A  TM=6.178E-01  e=5.439E-02  Pseudomonas sp. C18